Protein AF-A0A7S0FZ61-F1 (afdb_monomer_lite)

InterPro domains:
  IPR001660 Sterile alpha motif domain [PF07647] (120-186)
  IPR001660 Sterile alpha motif domain [PS50105] (122-189)
  IPR001660 Sterile alpha motif domain [SM00454] (119-189)
  IPR013761 Sterile alpha motif/pointed domain superfamily [G3DSA:1.10.150.50] (115-195)
  IPR013761 Sterile alpha motif/pointed domain superfamily [SSF47769] (115-187)

pLDDT: mean 77.66, std 10.58, range [53.0, 95.5]

Sequence (195 aa):
ENRKRLWLHAFALASLAWSLLAMVICILNLIFTDGLSDDALRNMINENEDTFGSPLLMTTASLCFLHLATLVFVHIEYGITCWLFTVMLGYGCFFTIFFVYYKLSRWENVLDARKDQKLESWNVSQVEDFLQQEGFEEQSRIFAQSQIDGQVLYSMTEGMLLDLMKELRVKPYRTRYKLASKLMDLVAGKRAKQD

Structure (mmCIF, N/CA/C/O backbone):
data_AF-A0A7S0FZ61-F1
#
_entry.id   AF-A0A7S0FZ61-F1
#
loop_
_atom_site.group_PDB
_atom_site.id
_atom_site.type_symbol
_atom_site.label_atom_id
_atom_site.label_alt_id
_atom_site.label_comp_id
_atom_site.label_asym_id
_atom_site.label_entity_id
_atom_site.label_seq_id
_atom_site.pdbx_PDB_ins_code
_atom_site.Cartn_x
_atom_site.Cartn_y
_atom_site.Cartn_z
_atom_site.occupancy
_atom_site.B_iso_or_equiv
_atom_site.auth_seq_id
_atom_site.auth_comp_id
_atom_site.auth_asym_id
_atom_site.auth_atom_id
_atom_site.pdbx_PDB_model_num
ATOM 1 N N . GLU A 1 1 ? 29.470 9.269 -40.660 1.00 64.44 1 GLU A N 1
ATOM 2 C CA . GLU A 1 1 ? 28.505 10.214 -40.050 1.00 64.44 1 GLU A CA 1
ATOM 3 C C . GLU A 1 1 ? 27.180 9.554 -39.645 1.00 64.44 1 GLU A C 1
ATOM 5 O O . GLU A 1 1 ? 26.814 9.641 -38.479 1.00 64.44 1 GLU A O 1
ATOM 10 N N . ASN A 1 2 ? 26.521 8.801 -40.537 1.00 73.62 2 ASN A N 1
ATOM 11 C CA . ASN A 1 2 ? 25.245 8.109 -40.258 1.00 73.62 2 ASN A CA 1
ATOM 12 C C . ASN A 1 2 ? 25.252 7.222 -39.002 1.00 73.62 2 ASN A C 1
ATOM 14 O O . ASN A 1 2 ? 24.293 7.231 -38.236 1.00 73.62 2 ASN A O 1
ATOM 18 N N . ARG A 1 3 ? 26.361 6.520 -38.729 1.00 66.25 3 ARG A N 1
ATOM 19 C CA . ARG A 1 3 ? 26.510 5.684 -37.527 1.00 66.25 3 ARG A CA 1
ATOM 20 C C . ARG A 1 3 ? 26.367 6.501 -36.233 1.00 66.25 3 ARG A C 1
ATOM 22 O O . ARG A 1 3 ? 25.670 6.070 -35.330 1.00 66.25 3 ARG A O 1
ATOM 29 N N . LYS A 1 4 ? 26.954 7.705 -36.168 1.00 66.69 4 LYS A N 1
ATOM 30 C CA . LYS A 1 4 ? 26.883 8.605 -34.996 1.00 66.69 4 LYS A CA 1
ATOM 31 C C . LYS A 1 4 ? 25.464 9.130 -34.750 1.00 66.69 4 LYS A C 1
ATOM 33 O O . LYS A 1 4 ? 25.055 9.266 -33.604 1.00 66.69 4 LYS A O 1
ATOM 38 N N . ARG A 1 5 ? 24.701 9.391 -35.819 1.00 69.88 5 ARG A N 1
ATOM 39 C CA . ARG A 1 5 ? 23.291 9.807 -35.710 1.00 69.88 5 ARG A CA 1
ATOM 40 C C . ARG A 1 5 ? 22.407 8.666 -35.204 1.00 69.88 5 ARG A C 1
ATOM 42 O O . ARG A 1 5 ? 21.598 8.890 -34.313 1.00 69.88 5 ARG A O 1
ATOM 49 N N . LEU A 1 6 ? 22.632 7.442 -35.692 1.00 71.12 6 LEU A N 1
ATOM 50 C CA . LEU A 1 6 ? 21.943 6.246 -35.195 1.00 71.12 6 LEU A CA 1
ATOM 51 C C . LEU A 1 6 ? 22.182 6.042 -33.687 1.00 71.12 6 LEU A C 1
ATOM 53 O O . LEU A 1 6 ? 21.240 5.751 -32.956 1.00 71.12 6 LEU A O 1
ATOM 57 N N . TRP A 1 7 ? 23.415 6.276 -33.219 1.00 68.44 7 TRP A N 1
ATOM 58 C CA . TRP A 1 7 ? 23.773 6.219 -31.796 1.00 68.44 7 TRP A CA 1
ATOM 59 C C . TRP A 1 7 ? 22.990 7.201 -30.945 1.00 68.44 7 TRP A C 1
ATOM 61 O O . TRP A 1 7 ? 22.357 6.812 -29.966 1.00 68.44 7 TRP A O 1
ATOM 71 N N . LEU A 1 8 ? 23.002 8.468 -31.352 1.00 70.00 8 LEU A N 1
ATOM 72 C CA . LEU A 1 8 ? 22.269 9.521 -30.664 1.00 70.00 8 LEU A CA 1
ATOM 73 C C . LEU A 1 8 ? 20.778 9.171 -30.546 1.00 70.00 8 LEU A C 1
ATOM 75 O O . LEU A 1 8 ? 20.181 9.360 -29.491 1.00 70.00 8 LEU A O 1
ATOM 79 N N . HIS A 1 9 ? 20.187 8.625 -31.611 1.00 71.69 9 HIS A N 1
ATOM 80 C CA . HIS A 1 9 ? 18.777 8.241 -31.622 1.00 71.69 9 HIS A CA 1
ATOM 81 C C . HIS A 1 9 ? 18.488 7.046 -30.707 1.00 71.69 9 HIS A C 1
ATOM 83 O O . HIS A 1 9 ? 17.500 7.086 -29.982 1.00 71.69 9 HIS A O 1
ATOM 89 N N . ALA A 1 10 ? 19.348 6.021 -30.676 1.00 69.44 10 ALA A N 1
ATOM 90 C CA . ALA A 1 10 ? 19.159 4.853 -29.811 1.00 69.44 10 ALA A CA 1
ATOM 91 C C . ALA A 1 10 ? 19.170 5.225 -28.319 1.00 69.44 10 ALA A C 1
ATOM 93 O O . ALA A 1 10 ? 18.311 4.785 -27.556 1.00 69.44 10 ALA A O 1
ATOM 94 N N . PHE A 1 11 ? 20.099 6.084 -27.904 1.00 70.19 11 PHE A N 1
ATOM 95 C CA . PHE A 1 11 ? 20.151 6.549 -26.523 1.00 70.19 11 PHE A CA 1
ATOM 96 C C . PHE A 1 11 ? 19.030 7.527 -26.166 1.00 70.19 11 PHE A C 1
ATOM 98 O O . PHE A 1 11 ? 18.484 7.444 -25.067 1.00 70.19 11 PHE A O 1
ATOM 105 N N . ALA A 1 12 ? 18.658 8.424 -27.084 1.00 72.94 12 ALA A N 1
ATOM 106 C CA . ALA A 1 12 ? 17.492 9.282 -26.895 1.00 72.94 12 ALA A CA 1
ATOM 107 C C . ALA A 1 12 ? 16.221 8.438 -26.705 1.00 72.94 12 ALA A C 1
ATOM 109 O O . ALA A 1 12 ? 15.424 8.718 -25.812 1.00 72.94 12 ALA A O 1
ATOM 110 N N . LEU A 1 13 ? 16.076 7.356 -27.478 1.00 75.31 13 LEU A N 1
ATOM 111 C CA . LEU A 1 13 ? 14.977 6.404 -27.338 1.00 75.31 13 LEU A CA 1
ATOM 112 C C . LEU A 1 13 ? 15.020 5.669 -25.988 1.00 75.31 13 LEU A C 1
ATOM 114 O O . LEU A 1 13 ? 13.984 5.509 -25.354 1.00 75.31 13 LEU A O 1
ATOM 118 N N . ALA A 1 14 ? 16.204 5.261 -25.518 1.00 72.12 14 ALA A N 1
ATOM 119 C CA . ALA A 1 14 ? 16.366 4.622 -24.210 1.00 72.12 14 ALA A CA 1
ATOM 120 C C . ALA A 1 14 ? 16.021 5.573 -23.049 1.00 72.12 14 ALA A C 1
ATOM 122 O O . ALA A 1 14 ? 15.306 5.187 -22.127 1.00 72.12 14 ALA A O 1
ATOM 123 N N . SER A 1 15 ? 16.473 6.830 -23.108 1.00 74.75 15 SER A N 1
ATOM 124 C CA . SER A 1 15 ? 16.104 7.862 -22.128 1.00 74.75 15 SER A CA 1
ATOM 125 C C . SER A 1 15 ? 14.599 8.138 -22.146 1.00 74.75 15 SER A C 1
ATOM 127 O O . SER A 1 15 ? 13.979 8.273 -21.091 1.00 74.75 15 SER A O 1
ATOM 129 N N . LEU A 1 16 ? 13.991 8.200 -23.334 1.00 79.38 16 LEU A N 1
ATOM 130 C CA . LEU A 1 16 ? 12.546 8.354 -23.471 1.00 79.38 16 LEU A CA 1
ATOM 131 C C . LEU A 1 16 ? 11.806 7.160 -22.854 1.00 79.38 16 LEU A C 1
ATOM 133 O O . LEU A 1 16 ? 10.839 7.362 -22.127 1.00 79.38 16 LEU A O 1
ATOM 137 N N . ALA A 1 17 ? 12.281 5.934 -23.087 1.00 75.44 17 ALA A N 1
ATOM 138 C CA . ALA A 1 17 ? 11.684 4.723 -22.533 1.00 75.44 17 ALA A CA 1
ATOM 139 C C . ALA A 1 17 ? 11.697 4.718 -20.996 1.00 75.44 17 ALA A C 1
ATOM 141 O O . ALA A 1 17 ? 10.668 4.434 -20.389 1.00 75.44 17 ALA A O 1
ATOM 142 N N . TRP A 1 18 ? 12.811 5.097 -20.359 1.00 74.75 18 TRP A N 1
ATOM 143 C CA . TRP A 1 18 ? 12.871 5.224 -18.895 1.00 74.75 18 TRP A CA 1
ATOM 144 C C . TRP A 1 18 ? 11.983 6.345 -18.352 1.00 74.75 18 TRP A C 1
ATOM 146 O O . TRP A 1 18 ? 11.361 6.182 -17.305 1.00 74.75 18 TRP A O 1
ATOM 156 N N . SER A 1 19 ? 11.886 7.467 -19.067 1.00 75.69 19 SER A N 1
ATOM 157 C CA . SER A 1 19 ? 11.020 8.584 -18.670 1.00 75.69 19 SER A CA 1
ATOM 158 C C . SER A 1 19 ? 9.538 8.199 -18.747 1.00 75.69 19 SER A C 1
ATOM 160 O O . SER A 1 19 ? 8.772 8.476 -17.825 1.00 75.69 19 SER A O 1
ATOM 162 N N . LEU A 1 20 ? 9.140 7.508 -19.821 1.00 79.94 20 LEU A N 1
ATOM 163 C CA . LEU A 1 20 ? 7.792 6.959 -19.972 1.00 79.94 20 LEU A CA 1
ATOM 164 C C . LEU A 1 20 ? 7.494 5.923 -18.889 1.00 79.94 20 LEU A C 1
ATOM 166 O O . LEU A 1 20 ? 6.413 5.938 -18.313 1.00 79.94 20 LEU A O 1
ATOM 170 N N . LEU A 1 21 ? 8.460 5.061 -18.575 1.00 74.69 21 LEU A N 1
ATOM 171 C CA . LEU A 1 21 ? 8.325 4.071 -17.515 1.00 74.69 21 LEU A CA 1
ATOM 172 C C . LEU A 1 21 ? 8.073 4.726 -16.150 1.00 74.69 21 LEU A C 1
ATOM 174 O O . LEU A 1 21 ? 7.126 4.351 -15.461 1.00 74.69 21 LEU A O 1
ATOM 178 N N . ALA A 1 22 ? 8.875 5.730 -15.785 1.00 75.25 22 ALA A N 1
ATOM 179 C CA . ALA A 1 22 ? 8.690 6.478 -14.545 1.00 75.25 22 ALA A CA 1
ATOM 180 C C . ALA A 1 22 ? 7.299 7.133 -14.488 1.00 75.25 22 ALA A C 1
ATOM 182 O O . ALA A 1 22 ? 6.611 7.030 -13.475 1.00 75.25 22 ALA A O 1
ATOM 183 N N . MET A 1 23 ? 6.847 7.732 -15.596 1.00 84.50 23 MET A N 1
ATOM 184 C CA . MET A 1 23 ? 5.510 8.323 -15.703 1.00 84.50 23 MET A CA 1
ATOM 185 C C . MET A 1 23 ? 4.398 7.284 -15.515 1.00 84.50 23 MET A C 1
ATOM 187 O O . MET A 1 23 ? 3.466 7.531 -14.755 1.00 84.50 23 MET A O 1
ATOM 191 N N . VAL A 1 24 ? 4.497 6.120 -16.164 1.00 83.00 24 VAL A N 1
ATOM 192 C CA . VAL A 1 24 ? 3.505 5.040 -16.036 1.00 83.00 24 VAL A CA 1
ATOM 193 C C . VAL A 1 24 ? 3.423 4.544 -14.597 1.00 83.00 24 VAL A C 1
ATOM 195 O O . VAL A 1 24 ? 2.319 4.374 -14.090 1.00 83.00 24 VAL A O 1
ATOM 198 N N . ILE A 1 25 ? 4.554 4.359 -13.910 1.00 78.38 25 ILE A N 1
ATOM 199 C CA . ILE A 1 25 ? 4.538 3.941 -12.501 1.00 78.38 25 ILE A CA 1
ATOM 200 C C . ILE A 1 25 ? 3.921 5.028 -11.616 1.00 78.38 25 ILE A C 1
ATOM 202 O O . ILE A 1 25 ? 3.116 4.703 -10.751 1.00 78.38 25 ILE A O 1
ATOM 206 N N . CYS A 1 26 ? 4.217 6.310 -11.852 1.00 80.69 26 CYS A N 1
ATOM 207 C CA . CYS A 1 26 ? 3.551 7.403 -11.136 1.00 80.69 26 CYS A CA 1
ATOM 208 C C . CYS A 1 26 ? 2.032 7.399 -11.359 1.00 80.69 26 CYS A C 1
ATOM 210 O O . CYS A 1 26 ? 1.284 7.583 -10.405 1.00 80.69 26 CYS A O 1
ATOM 212 N N . ILE A 1 27 ? 1.571 7.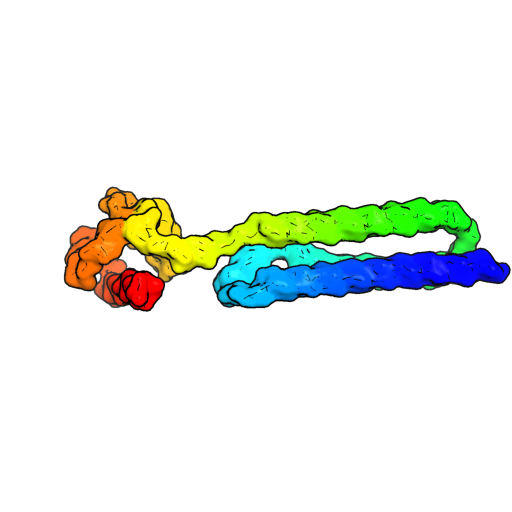162 -12.592 1.00 85.25 27 ILE A N 1
ATOM 213 C CA . ILE A 1 27 ? 0.140 7.064 -12.912 1.00 85.25 27 ILE A CA 1
ATOM 214 C C . ILE A 1 27 ? -0.489 5.849 -12.226 1.00 85.25 27 ILE A C 1
ATOM 216 O O . ILE A 1 27 ? -1.562 5.980 -11.651 1.00 85.25 27 ILE A O 1
ATOM 220 N N . LEU A 1 28 ? 0.167 4.685 -12.252 1.00 79.50 28 LEU A N 1
ATOM 221 C CA . LEU A 1 28 ? -0.314 3.495 -11.546 1.00 79.50 28 LEU A CA 1
ATOM 222 C C . LEU A 1 28 ? -0.427 3.768 -10.047 1.00 79.50 28 LEU A C 1
ATOM 224 O O . LEU A 1 28 ? -1.483 3.534 -9.474 1.00 79.50 28 LEU A O 1
ATOM 228 N N . ASN A 1 29 ? 0.615 4.332 -9.435 1.00 82.50 29 ASN A N 1
ATOM 229 C CA . ASN A 1 29 ? 0.578 4.717 -8.030 1.00 82.50 29 ASN A CA 1
ATOM 230 C C . ASN A 1 29 ? -0.592 5.670 -7.762 1.00 82.50 29 ASN A C 1
ATOM 232 O O . ASN A 1 29 ? -1.365 5.398 -6.856 1.00 82.50 29 ASN A O 1
ATOM 236 N N . LEU A 1 30 ? -0.789 6.705 -8.589 1.00 85.38 30 LEU A N 1
ATOM 237 C CA . LEU A 1 30 ? -1.927 7.618 -8.459 1.00 85.38 30 LEU A CA 1
ATOM 238 C C . LEU A 1 30 ? -3.268 6.880 -8.517 1.00 85.38 30 LEU A C 1
ATOM 240 O O . LEU A 1 30 ? -4.059 7.044 -7.599 1.00 85.38 30 LEU A O 1
ATOM 244 N N . ILE A 1 31 ? -3.498 6.033 -9.525 1.00 85.81 31 ILE A N 1
ATOM 245 C CA . ILE A 1 31 ? -4.750 5.272 -9.688 1.00 85.81 31 ILE A CA 1
ATOM 246 C C . ILE A 1 31 ? -5.039 4.392 -8.467 1.00 85.81 31 ILE A C 1
ATOM 248 O O . ILE A 1 31 ? -6.179 4.328 -8.025 1.00 85.81 31 ILE A O 1
ATOM 252 N N . PHE A 1 32 ? -4.027 3.711 -7.926 1.00 80.44 32 PHE A N 1
ATOM 253 C CA . PHE A 1 32 ? -4.202 2.833 -6.765 1.00 80.44 32 PHE A CA 1
ATOM 254 C C . PHE A 1 32 ? -4.300 3.599 -5.440 1.00 80.44 32 PHE A C 1
ATOM 256 O O . PHE A 1 32 ? -4.867 3.082 -4.483 1.00 80.44 32 PHE A O 1
ATOM 263 N N . THR A 1 33 ? -3.759 4.817 -5.365 1.00 84.31 33 THR A N 1
ATOM 264 C CA . THR A 1 33 ? -3.908 5.687 -4.190 1.00 84.31 33 THR A CA 1
ATOM 265 C C . THR A 1 33 ? -5.200 6.499 -4.203 1.00 84.31 33 THR A C 1
ATOM 267 O O . THR A 1 33 ? -5.672 6.899 -3.139 1.00 84.31 33 THR A O 1
ATOM 270 N N . ASP A 1 34 ? -5.762 6.765 -5.384 1.00 84.00 34 ASP A N 1
ATOM 271 C CA . ASP A 1 34 ? -6.947 7.600 -5.546 1.00 84.00 34 ASP A CA 1
ATOM 272 C C . ASP A 1 34 ? -8.171 6.872 -4.978 1.00 84.00 34 ASP A C 1
ATOM 274 O O . ASP A 1 34 ? -8.538 5.782 -5.412 1.00 84.00 34 ASP A O 1
ATOM 278 N N . GLY A 1 35 ? -8.772 7.455 -3.943 1.00 77.81 35 GLY A N 1
ATOM 279 C CA . GLY A 1 35 ? -9.875 6.852 -3.191 1.00 77.81 35 GLY A CA 1
ATOM 280 C C . GLY A 1 35 ? -9.478 6.129 -1.899 1.00 77.81 35 GLY A C 1
ATOM 281 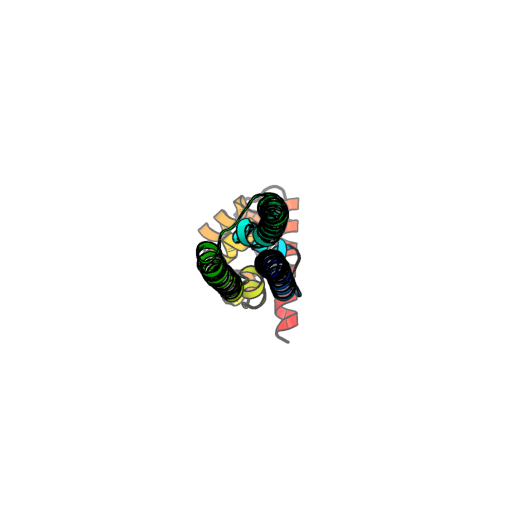O O . GLY A 1 35 ? -10.372 5.734 -1.150 1.00 77.81 35 GLY A O 1
ATOM 282 N N . LEU A 1 36 ? -8.186 6.000 -1.575 1.00 81.44 36 LEU A N 1
ATOM 283 C CA . LEU A 1 36 ? -7.770 5.494 -0.263 1.00 81.44 36 LEU A CA 1
ATOM 284 C C . LEU A 1 36 ? -7.951 6.560 0.823 1.00 81.44 36 LEU A C 1
ATOM 286 O O . LEU A 1 36 ? -7.605 7.724 0.640 1.00 81.44 36 LEU A O 1
ATOM 290 N N . SER A 1 37 ? -8.439 6.152 1.999 1.00 82.56 37 SER A N 1
ATOM 291 C CA . SER A 1 37 ? -8.359 7.000 3.200 1.00 82.56 37 SER A CA 1
ATOM 292 C C . SER A 1 37 ? -6.903 7.226 3.622 1.00 82.56 37 SER A C 1
ATOM 294 O O . SER A 1 37 ? -6.082 6.331 3.424 1.00 82.56 37 SER A O 1
ATOM 296 N N . ASP A 1 38 ? -6.600 8.348 4.281 1.00 81.44 38 ASP A N 1
ATOM 297 C CA . ASP A 1 38 ? -5.237 8.718 4.710 1.00 81.44 38 ASP A CA 1
ATOM 298 C C . ASP A 1 38 ? -4.503 7.602 5.477 1.00 81.44 38 ASP A C 1
ATOM 300 O O . ASP A 1 38 ? -3.316 7.358 5.246 1.00 81.44 38 ASP A O 1
ATOM 304 N N . ASP A 1 39 ? -5.209 6.873 6.346 1.00 77.12 39 ASP A N 1
ATOM 305 C CA . ASP A 1 39 ? -4.637 5.753 7.102 1.00 77.12 39 ASP A CA 1
ATOM 306 C C . ASP A 1 39 ? -4.298 4.554 6.202 1.00 77.12 39 ASP A C 1
ATOM 308 O O . ASP A 1 39 ? -3.239 3.939 6.345 1.00 77.12 39 ASP A O 1
ATOM 312 N N . ALA A 1 40 ? -5.164 4.254 5.229 1.00 78.62 40 ALA A N 1
ATOM 313 C CA . ALA A 1 40 ? -4.937 3.195 4.247 1.00 78.62 40 ALA A CA 1
ATOM 314 C C . ALA A 1 40 ? -3.796 3.546 3.291 1.00 78.62 40 ALA A C 1
ATOM 316 O O . ALA A 1 40 ? -2.959 2.696 2.998 1.00 78.62 40 ALA A O 1
ATOM 317 N N . LEU A 1 41 ? -3.712 4.811 2.875 1.00 83.88 41 LEU A N 1
ATOM 318 C CA . LEU A 1 41 ? -2.606 5.326 2.082 1.00 83.88 41 LEU A CA 1
ATOM 319 C C . LEU A 1 41 ? -1.282 5.213 2.844 1.00 83.88 41 LEU A C 1
ATOM 321 O O . LEU A 1 41 ? -0.302 4.706 2.301 1.00 83.88 41 LEU A O 1
ATOM 325 N N . ARG A 1 42 ? -1.246 5.638 4.113 1.00 82.81 42 ARG A N 1
ATOM 326 C CA . ARG A 1 42 ? -0.047 5.525 4.954 1.00 82.81 42 ARG A CA 1
ATOM 327 C C . ARG A 1 42 ? 0.375 4.067 5.128 1.00 82.81 42 ARG A C 1
ATOM 329 O O . ARG A 1 42 ? 1.564 3.776 5.014 1.00 82.81 42 ARG A O 1
ATOM 336 N N . ASN A 1 43 ? -0.572 3.159 5.365 1.00 82.50 43 ASN A N 1
ATOM 337 C CA . ASN A 1 43 ? -0.259 1.737 5.467 1.00 82.50 43 ASN A CA 1
ATOM 338 C C . ASN A 1 43 ? 0.277 1.179 4.137 1.00 82.50 43 ASN A C 1
ATOM 340 O O . ASN A 1 43 ? 1.309 0.514 4.123 1.00 82.50 43 ASN A O 1
ATOM 344 N N . MET 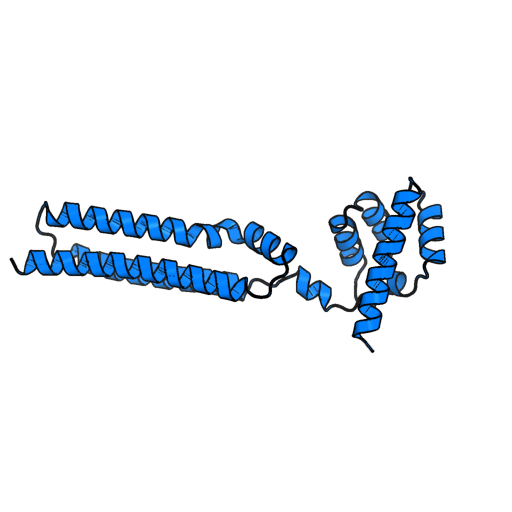A 1 44 ? -0.353 1.533 3.011 1.00 83.00 44 MET A N 1
ATOM 345 C CA . MET A 1 44 ? 0.089 1.115 1.679 1.00 83.00 44 MET A CA 1
ATOM 346 C C . MET A 1 44 ? 1.504 1.604 1.357 1.00 83.00 44 MET A C 1
ATOM 348 O O . MET A 1 44 ? 2.293 0.839 0.804 1.00 83.00 44 MET A O 1
ATOM 352 N N . ILE A 1 45 ? 1.841 2.851 1.711 1.00 85.06 45 ILE A N 1
ATOM 353 C CA . ILE A 1 45 ? 3.186 3.415 1.529 1.00 85.06 45 ILE A CA 1
ATOM 354 C C . ILE A 1 45 ? 4.209 2.661 2.380 1.00 85.06 45 ILE A C 1
ATOM 356 O O . ILE A 1 45 ? 5.255 2.289 1.858 1.00 85.06 45 ILE A O 1
ATOM 360 N N . ASN A 1 46 ? 3.904 2.390 3.651 1.00 83.81 46 ASN A N 1
ATOM 361 C CA . ASN A 1 46 ? 4.819 1.680 4.549 1.00 83.81 46 ASN A CA 1
ATOM 362 C C . ASN A 1 46 ? 5.070 0.229 4.102 1.00 83.81 46 ASN A C 1
ATOM 364 O O . ASN A 1 46 ? 6.194 -0.254 4.174 1.00 83.81 46 ASN A O 1
ATOM 368 N N . GLU A 1 47 ? 4.043 -0.469 3.612 1.00 84.19 47 GLU A N 1
ATOM 369 C CA . GLU A 1 47 ? 4.166 -1.850 3.119 1.00 84.19 47 GLU A CA 1
ATOM 370 C C . GLU A 1 47 ? 4.829 -1.937 1.731 1.00 84.19 47 GLU A C 1
ATOM 372 O O . GLU A 1 47 ? 5.351 -2.985 1.334 1.00 84.19 47 GLU A O 1
ATOM 377 N N . ASN A 1 48 ? 4.803 -0.843 0.963 1.00 84.31 48 ASN A N 1
ATOM 378 C CA . ASN A 1 48 ? 5.276 -0.801 -0.419 1.00 84.31 48 ASN A CA 1
ATOM 379 C C . ASN A 1 48 ? 6.288 0.319 -0.678 1.00 84.31 48 ASN A C 1
ATOM 381 O O . ASN A 1 48 ? 6.325 0.852 -1.787 1.00 84.31 48 ASN A O 1
ATOM 385 N N . GLU A 1 49 ? 7.134 0.642 0.300 1.00 80.31 49 GLU A N 1
ATOM 386 C CA . GLU A 1 49 ? 8.119 1.730 0.205 1.00 80.31 49 GLU A CA 1
ATOM 387 C C . GLU A 1 49 ? 8.961 1.632 -1.084 1.00 80.31 49 GLU A C 1
ATOM 389 O O . GLU A 1 49 ? 9.094 2.605 -1.835 1.00 80.31 49 GLU A O 1
ATOM 394 N N . ASP A 1 50 ? 9.397 0.417 -1.430 1.00 76.56 50 ASP A N 1
ATOM 395 C CA . ASP A 1 50 ? 10.151 0.120 -2.654 1.00 76.56 50 ASP A CA 1
ATOM 396 C C . ASP A 1 50 ? 9.418 0.547 -3.937 1.00 76.56 50 ASP A C 1
ATOM 398 O O . ASP A 1 50 ? 10.026 1.007 -4.907 1.00 76.56 50 ASP A O 1
ATOM 402 N N . THR A 1 51 ? 8.094 0.404 -3.965 1.00 75.88 51 THR A N 1
ATOM 403 C CA . THR A 1 51 ? 7.252 0.692 -5.131 1.00 75.88 51 THR A CA 1
ATOM 404 C C . THR A 1 51 ? 7.091 2.197 -5.350 1.00 75.88 51 THR A C 1
ATOM 406 O O . THR A 1 51 ? 7.070 2.652 -6.495 1.00 75.88 51 THR A O 1
ATOM 409 N N . PHE A 1 52 ? 7.061 2.985 -4.273 1.00 72.62 52 PHE A N 1
ATOM 410 C CA . PHE A 1 52 ? 6.979 4.447 -4.341 1.00 72.62 52 PHE A CA 1
ATOM 411 C C . PHE A 1 52 ? 8.338 5.118 -4.569 1.00 72.62 52 PHE A C 1
ATOM 413 O O . PHE A 1 52 ? 8.394 6.167 -5.210 1.00 72.62 52 PHE A O 1
ATOM 420 N N . GLY A 1 53 ? 9.438 4.506 -4.117 1.00 73.25 53 GLY A N 1
ATOM 421 C CA . GLY A 1 53 ? 10.800 4.967 -4.414 1.00 73.25 53 GLY A CA 1
ATOM 422 C C . GLY A 1 53 ? 11.271 4.641 -5.841 1.00 73.25 53 GLY A C 1
ATOM 423 O O . GLY A 1 53 ? 12.112 5.348 -6.406 1.00 73.25 53 GLY A O 1
ATOM 424 N N . SER A 1 54 ? 10.695 3.604 -6.459 1.00 70.81 54 SER A N 1
ATOM 425 C CA . SER A 1 54 ? 11.080 3.107 -7.789 1.00 70.81 54 SER A CA 1
ATOM 426 C C . SER A 1 54 ? 11.056 4.163 -8.915 1.00 70.81 54 SER A C 1
ATOM 428 O O . SER A 1 54 ? 12.033 4.229 -9.665 1.00 70.81 54 SER A O 1
ATOM 430 N N . PRO A 1 55 ? 10.040 5.042 -9.056 1.00 70.75 55 PRO A N 1
ATOM 431 C CA . PRO A 1 55 ? 10.029 6.089 -10.087 1.00 70.75 55 PRO A CA 1
ATOM 432 C C . PRO A 1 55 ? 11.224 7.046 -10.028 1.00 70.75 55 PRO A C 1
ATOM 434 O O . PRO A 1 55 ? 11.741 7.475 -11.063 1.00 70.75 55 PRO A O 1
ATOM 437 N N . LEU A 1 56 ? 11.687 7.375 -8.820 1.00 69.00 56 LEU A N 1
ATOM 438 C CA . LEU A 1 56 ? 12.793 8.308 -8.603 1.00 69.00 56 LEU A CA 1
ATOM 439 C C . LEU A 1 56 ? 14.131 7.657 -8.980 1.00 69.00 56 LEU A C 1
ATOM 441 O O . LEU A 1 56 ? 14.959 8.265 -9.666 1.00 69.00 56 LEU A O 1
ATOM 445 N N . LEU A 1 57 ? 14.294 6.377 -8.629 1.00 71.12 57 LEU A N 1
ATOM 446 C CA . LEU A 1 57 ? 15.414 5.546 -9.069 1.00 71.12 57 LEU A CA 1
ATOM 447 C C . LEU A 1 57 ? 15.450 5.424 -10.602 1.00 71.12 57 LEU A C 1
ATOM 449 O O . LEU A 1 57 ? 16.504 5.585 -11.213 1.00 71.12 57 LEU A O 1
ATOM 453 N N . MET A 1 58 ? 14.297 5.208 -11.239 1.00 69.56 58 MET A N 1
ATOM 454 C CA . MET A 1 58 ? 14.184 5.105 -12.699 1.00 69.56 58 MET A CA 1
ATOM 455 C C . MET A 1 58 ? 14.463 6.420 -13.419 1.00 69.56 58 MET A C 1
ATOM 457 O O . MET A 1 58 ? 15.134 6.428 -14.450 1.00 69.56 58 MET A O 1
ATOM 461 N N . THR A 1 59 ? 14.008 7.540 -12.861 1.00 65.38 59 THR A N 1
ATOM 462 C CA . THR A 1 59 ? 14.337 8.875 -13.377 1.00 65.38 59 THR A CA 1
ATOM 463 C C . THR A 1 59 ? 15.844 9.123 -13.287 1.00 65.38 59 THR A C 1
ATOM 465 O O . THR A 1 59 ? 16.459 9.591 -14.244 1.00 65.38 59 THR A O 1
ATOM 468 N N . THR A 1 60 ? 16.468 8.725 -12.177 1.00 69.25 60 THR A N 1
ATOM 469 C CA . THR A 1 60 ? 17.924 8.811 -11.995 1.00 69.25 60 THR A CA 1
ATOM 470 C C . THR A 1 60 ? 18.665 7.924 -12.998 1.00 69.25 60 THR A C 1
ATOM 472 O O . THR A 1 60 ? 19.600 8.385 -13.651 1.00 69.25 60 THR A O 1
ATOM 475 N N . ALA A 1 61 ? 18.203 6.688 -13.210 1.00 69.12 61 ALA A N 1
ATOM 476 C CA . ALA A 1 61 ? 18.745 5.798 -14.232 1.00 69.12 61 ALA A CA 1
ATOM 477 C C . ALA A 1 61 ? 18.623 6.409 -15.639 1.00 69.12 61 ALA A C 1
ATOM 479 O O . ALA A 1 61 ? 19.592 6.383 -16.397 1.00 69.12 61 ALA A O 1
ATOM 480 N N . SER A 1 62 ? 17.485 7.035 -15.968 1.00 68.50 62 SER A N 1
ATOM 481 C CA . SER A 1 62 ? 17.292 7.761 -17.232 1.00 68.50 62 SER A CA 1
ATOM 482 C C . SER A 1 62 ? 18.335 8.861 -17.424 1.00 68.50 62 SER A C 1
ATOM 484 O O . SER A 1 62 ? 18.909 8.978 -18.506 1.00 68.50 62 SER A O 1
ATOM 486 N N . LEU A 1 63 ? 18.601 9.656 -16.382 1.00 66.44 63 LEU A N 1
ATOM 487 C CA . LEU A 1 63 ? 19.604 10.723 -16.420 1.00 66.44 63 LEU A CA 1
ATOM 488 C C . LEU A 1 63 ? 21.022 10.160 -16.592 1.00 66.44 63 LEU A C 1
ATOM 490 O O . LEU A 1 63 ? 21.794 10.693 -17.389 1.00 66.44 63 LEU A O 1
ATOM 494 N N . CYS A 1 64 ? 21.353 9.051 -15.923 1.00 70.56 64 CYS A N 1
ATOM 495 C CA . CYS A 1 64 ? 22.628 8.358 -16.111 1.00 70.56 64 CYS A CA 1
ATOM 496 C C . CYS A 1 64 ? 22.790 7.832 -17.543 1.00 70.56 64 CYS A C 1
ATOM 498 O O . CYS A 1 64 ? 23.852 8.014 -18.136 1.00 70.56 64 CYS A O 1
ATOM 500 N N . PHE A 1 65 ? 21.750 7.230 -18.129 1.00 67.56 65 PHE A N 1
ATOM 501 C CA . PHE A 1 65 ? 21.786 6.756 -19.516 1.00 67.56 65 PHE A CA 1
ATOM 502 C C . PHE A 1 65 ? 21.898 7.901 -20.520 1.00 67.56 65 PHE A C 1
ATOM 504 O O . PHE A 1 65 ? 22.659 7.784 -21.480 1.00 67.56 65 PHE A O 1
ATOM 511 N N . LEU A 1 66 ? 21.203 9.016 -20.282 1.00 63.47 66 LEU A N 1
ATOM 512 C CA . LEU A 1 66 ? 21.335 10.224 -21.091 1.00 63.47 66 LEU A CA 1
ATOM 513 C C . LEU A 1 66 ? 22.764 10.777 -21.027 1.00 63.47 66 LEU A C 1
ATOM 515 O O . LEU A 1 66 ? 23.307 11.162 -22.053 1.00 63.47 66 LEU A O 1
ATOM 519 N N . HIS A 1 67 ? 23.396 10.764 -19.851 1.00 64.50 67 HIS A N 1
ATOM 520 C CA . HIS A 1 67 ? 24.778 11.212 -19.680 1.00 64.50 67 HIS A CA 1
ATOM 521 C C . HIS A 1 67 ? 25.792 10.266 -20.343 1.00 64.50 67 HIS A C 1
ATOM 523 O O . HIS A 1 67 ? 26.724 10.707 -21.018 1.00 64.50 67 HIS A O 1
ATOM 529 N N . LEU A 1 68 ? 25.588 8.951 -20.209 1.00 63.28 68 LEU A N 1
ATOM 530 C CA . LEU A 1 68 ? 26.407 7.934 -20.869 1.00 63.28 68 LEU A CA 1
ATOM 531 C C . LEU A 1 68 ? 26.320 8.067 -22.396 1.00 63.28 68 LEU A C 1
ATOM 533 O O . LEU A 1 68 ? 27.326 7.939 -23.087 1.00 63.28 68 LEU A O 1
ATOM 537 N N . ALA A 1 69 ? 25.136 8.388 -22.920 1.00 63.28 69 ALA A N 1
ATOM 538 C CA . ALA A 1 69 ? 24.919 8.654 -24.335 1.00 63.28 69 ALA A CA 1
ATOM 539 C C . ALA A 1 69 ? 25.753 9.822 -24.859 1.00 63.28 69 ALA A C 1
ATOM 541 O O . ALA A 1 69 ? 26.350 9.720 -25.932 1.00 63.28 69 ALA A O 1
ATOM 542 N N . THR A 1 70 ? 25.811 10.924 -24.105 1.00 59.97 70 THR A N 1
ATOM 543 C CA . THR A 1 70 ? 26.633 12.089 -24.449 1.00 59.97 70 THR A CA 1
ATOM 544 C C . THR A 1 70 ? 28.114 11.729 -24.436 1.00 59.97 70 THR A C 1
ATOM 546 O O . THR A 1 70 ? 28.831 12.106 -25.359 1.00 59.97 70 THR A O 1
ATOM 549 N N . LEU A 1 71 ? 28.570 10.944 -23.454 1.00 60.84 71 LEU A N 1
ATOM 550 C CA . LEU A 1 71 ? 29.957 10.469 -23.381 1.00 60.84 71 LEU A CA 1
ATOM 551 C C . LEU A 1 71 ? 30.314 9.525 -24.543 1.00 60.84 71 LEU A C 1
ATOM 553 O O . LEU A 1 71 ? 31.363 9.683 -25.166 1.00 60.84 71 LEU A O 1
ATOM 557 N N . VAL A 1 72 ? 29.421 8.597 -24.900 1.00 62.00 72 VAL A N 1
ATOM 558 C CA . VAL A 1 72 ? 29.599 7.675 -26.038 1.00 62.00 72 VAL A CA 1
ATOM 559 C C . VAL A 1 72 ? 29.571 8.423 -27.377 1.00 62.00 72 VAL A C 1
ATOM 561 O O . VAL A 1 72 ? 30.388 8.140 -28.251 1.00 62.00 72 VAL A O 1
ATOM 564 N N . PHE A 1 73 ? 28.698 9.425 -27.543 1.00 56.50 73 PHE A N 1
ATOM 565 C CA . PHE A 1 73 ? 28.691 10.300 -28.725 1.00 56.50 73 PHE A CA 1
ATOM 566 C C . PHE A 1 73 ? 30.030 11.028 -28.902 1.00 56.50 73 PHE A C 1
ATOM 568 O O . PHE A 1 73 ? 30.495 11.227 -30.030 1.00 56.50 73 PHE A O 1
ATOM 575 N N . VAL A 1 74 ? 30.666 11.382 -27.783 1.00 56.00 74 VAL A N 1
ATOM 576 C CA . VAL A 1 74 ? 31.967 12.045 -27.745 1.00 56.00 74 VAL A CA 1
ATOM 577 C C . VAL A 1 74 ? 33.119 11.046 -27.989 1.00 56.00 74 VAL A C 1
ATOM 579 O O . VAL A 1 74 ? 34.127 11.464 -28.561 1.00 56.00 74 VAL A O 1
ATOM 582 N N . HIS A 1 75 ? 32.996 9.743 -27.665 1.00 57.22 75 HIS A N 1
ATOM 583 C CA . HIS A 1 75 ? 34.102 8.753 -27.700 1.00 57.22 75 HIS A CA 1
ATOM 584 C C . HIS A 1 75 ? 33.782 7.342 -28.306 1.00 57.22 75 HIS A C 1
ATOM 586 O O . HIS A 1 75 ? 33.935 6.338 -27.625 1.00 57.22 75 HIS A O 1
ATOM 592 N N . ILE A 1 76 ? 33.549 7.214 -29.628 1.00 56.81 76 ILE A N 1
ATOM 593 C CA . ILE A 1 76 ? 33.824 5.984 -30.456 1.00 56.81 76 ILE A CA 1
ATOM 594 C C . ILE A 1 76 ? 32.702 4.907 -30.670 1.00 56.81 76 ILE A C 1
ATOM 596 O O . ILE A 1 76 ? 31.686 4.818 -29.994 1.00 56.81 76 ILE A O 1
ATOM 600 N N . GLU A 1 77 ? 32.938 4.139 -31.751 1.00 57.44 77 GLU A N 1
ATOM 601 C CA . GLU A 1 77 ? 32.262 3.125 -32.588 1.00 57.44 77 GLU A CA 1
ATOM 602 C C . GLU A 1 77 ? 31.731 1.787 -31.985 1.00 57.44 77 GLU A C 1
ATOM 604 O O . GLU A 1 77 ? 32.347 0.739 -32.179 1.00 57.44 77 GLU A O 1
ATOM 609 N N . TYR A 1 78 ? 30.516 1.707 -31.425 1.00 55.91 78 TYR A N 1
ATOM 610 C CA . TYR A 1 78 ? 30.008 0.401 -30.930 1.00 55.91 78 TYR A CA 1
ATOM 611 C C . TYR A 1 78 ? 28.643 -0.051 -31.459 1.00 55.91 78 TYR A C 1
ATOM 613 O O . TYR A 1 78 ? 27.650 -0.019 -30.754 1.00 55.91 78 TYR A O 1
ATOM 621 N N . GLY A 1 79 ? 28.657 -0.591 -32.689 1.00 60.50 79 GLY A N 1
ATOM 622 C CA . GLY A 1 79 ? 27.567 -1.227 -33.462 1.00 60.50 79 GLY A CA 1
ATOM 62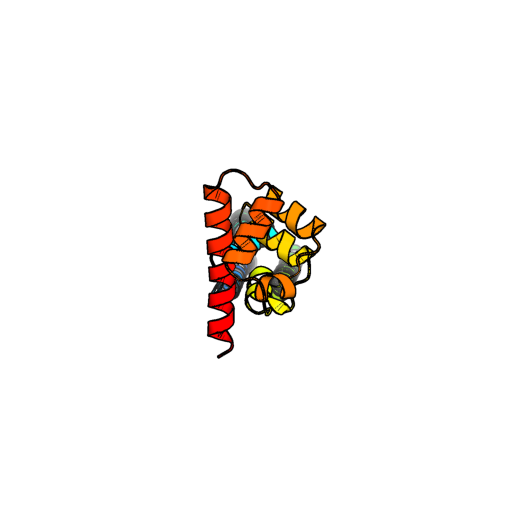3 C C . GLY A 1 79 ? 26.522 -2.077 -32.719 1.00 60.50 79 GLY A C 1
ATOM 624 O O . GLY A 1 79 ? 25.366 -1.699 -32.589 1.00 60.50 79 GLY A O 1
ATOM 625 N N . ILE A 1 80 ? 26.901 -3.307 -32.379 1.00 61.94 80 ILE A N 1
ATOM 626 C CA . ILE A 1 80 ? 25.956 -4.407 -32.105 1.00 61.94 80 ILE A CA 1
ATOM 627 C C . ILE A 1 80 ? 25.606 -4.508 -30.616 1.00 61.94 80 ILE A C 1
ATOM 629 O O . ILE A 1 80 ? 24.465 -4.801 -30.262 1.00 61.94 80 ILE A O 1
ATOM 633 N N . THR A 1 81 ? 26.561 -4.201 -29.740 1.00 63.62 81 THR A N 1
ATOM 634 C CA . THR A 1 81 ? 26.421 -4.296 -28.280 1.00 63.62 81 THR A CA 1
ATOM 635 C C . THR A 1 81 ? 25.249 -3.474 -27.749 1.00 63.62 81 THR A C 1
ATOM 637 O O . THR A 1 81 ? 24.566 -3.883 -26.817 1.00 63.62 81 THR A O 1
ATOM 640 N N . CYS A 1 82 ? 24.959 -2.336 -28.375 1.00 62.75 82 CYS A N 1
ATOM 641 C CA . CYS A 1 82 ? 23.867 -1.481 -27.938 1.00 62.75 82 CYS A CA 1
ATOM 642 C C . CYS A 1 82 ? 22.477 -1.944 -28.375 1.00 62.75 82 CYS A C 1
ATOM 644 O O . CYS A 1 82 ? 21.540 -1.686 -27.637 1.00 62.75 82 CYS A O 1
ATOM 646 N N . TRP A 1 83 ? 22.305 -2.623 -29.517 1.00 58.88 83 TRP A N 1
ATOM 647 C CA . TRP A 1 83 ? 20.984 -3.174 -29.860 1.00 58.88 83 TRP A CA 1
ATOM 648 C C . TRP A 1 83 ? 20.571 -4.237 -28.837 1.00 58.88 83 TRP A C 1
ATOM 650 O O . TRP A 1 83 ? 19.455 -4.209 -28.324 1.00 58.88 83 TRP A O 1
ATOM 660 N N . LEU A 1 84 ? 21.520 -5.101 -28.460 1.00 63.31 84 LEU A N 1
ATOM 661 C CA . LEU A 1 84 ? 21.371 -6.030 -27.339 1.00 63.31 84 LEU A CA 1
ATOM 662 C C . LEU A 1 84 ? 21.024 -5.291 -26.042 1.00 63.31 84 LEU A C 1
ATOM 664 O O . LEU A 1 84 ? 20.076 -5.676 -25.363 1.00 63.31 84 LEU A O 1
ATOM 668 N N . PHE A 1 85 ? 21.726 -4.197 -25.736 1.00 66.06 85 PHE A N 1
ATOM 669 C CA . PHE A 1 85 ? 21.447 -3.390 -24.549 1.00 66.06 85 PHE A CA 1
ATOM 670 C C . PHE A 1 85 ? 20.032 -2.792 -24.569 1.00 66.06 85 PHE A C 1
ATOM 672 O O . PHE A 1 85 ? 19.321 -2.898 -23.579 1.00 66.06 85 PHE A O 1
ATOM 679 N N . THR A 1 86 ? 19.577 -2.232 -25.695 1.00 65.19 86 THR A N 1
ATOM 680 C CA . THR A 1 86 ? 18.220 -1.679 -25.851 1.00 65.19 86 THR A CA 1
ATOM 681 C C . THR A 1 86 ? 17.143 -2.750 -25.689 1.00 65.19 86 THR A C 1
ATOM 683 O O . THR A 1 86 ? 16.140 -2.504 -25.025 1.00 65.19 86 THR A O 1
ATOM 686 N N . VAL A 1 87 ? 17.344 -3.943 -26.254 1.00 65.31 87 VAL A N 1
ATOM 687 C CA . VAL A 1 87 ? 16.402 -5.062 -26.103 1.00 65.31 87 VAL A CA 1
ATOM 688 C C . VAL A 1 87 ? 16.346 -5.531 -24.648 1.00 65.31 87 VAL A C 1
ATOM 690 O O . VAL A 1 87 ? 15.254 -5.674 -24.101 1.00 65.31 87 VAL A O 1
ATOM 693 N N . MET A 1 88 ? 17.499 -5.707 -23.990 1.00 70.44 88 MET A N 1
ATOM 694 C CA . MET A 1 88 ? 17.553 -6.056 -22.564 1.00 70.44 88 MET A CA 1
ATOM 695 C C . MET A 1 88 ? 16.868 -5.000 -21.692 1.00 70.44 88 MET A C 1
ATOM 697 O O . MET A 1 88 ? 16.139 -5.343 -20.763 1.00 70.44 88 MET A O 1
ATOM 701 N N . LEU A 1 89 ? 17.051 -3.723 -22.027 1.00 67.75 89 LEU A N 1
ATOM 702 C CA . LEU A 1 89 ? 16.422 -2.603 -21.340 1.00 67.75 89 LEU A CA 1
ATOM 703 C C . LEU A 1 89 ? 14.898 -2.625 -21.510 1.00 67.75 89 LEU A C 1
ATOM 705 O O . LEU A 1 89 ? 14.179 -2.485 -20.529 1.00 67.75 89 LEU A O 1
ATOM 709 N N . GLY A 1 90 ? 14.405 -2.893 -22.723 1.00 65.88 90 GLY A N 1
ATOM 710 C CA . GLY A 1 90 ? 12.974 -3.049 -22.998 1.00 65.88 90 GLY A CA 1
ATOM 711 C C . GLY A 1 90 ? 12.327 -4.169 -22.178 1.00 65.88 90 GLY A C 1
ATOM 712 O O . GLY A 1 90 ? 11.278 -3.953 -21.570 1.00 65.88 90 GLY A O 1
ATOM 713 N N . TYR A 1 91 ? 12.978 -5.335 -22.089 1.00 71.31 91 TYR A N 1
ATOM 714 C CA . TYR A 1 91 ? 12.520 -6.420 -21.215 1.00 71.31 91 TYR A CA 1
ATOM 715 C C . TYR A 1 91 ? 12.542 -6.012 -19.737 1.00 71.31 91 TYR A C 1
ATOM 717 O O . TYR A 1 91 ? 11.564 -6.253 -19.032 1.00 71.31 91 TYR A O 1
ATOM 725 N N . GLY A 1 92 ? 13.605 -5.349 -19.272 1.00 72.50 92 GLY A N 1
ATOM 726 C CA . GLY A 1 92 ? 13.698 -4.846 -17.896 1.00 72.50 92 GLY A CA 1
ATOM 727 C C . GLY A 1 92 ? 12.569 -3.873 -17.537 1.00 72.50 92 GLY A C 1
ATOM 728 O O . GLY A 1 92 ? 11.954 -4.003 -16.476 1.00 72.50 92 GLY A O 1
ATOM 729 N N . CYS A 1 93 ? 12.229 -2.956 -18.450 1.00 70.19 93 CYS A N 1
ATOM 730 C CA . CYS A 1 93 ? 11.098 -2.041 -18.292 1.00 70.19 93 CYS A CA 1
ATOM 731 C C . CYS A 1 93 ? 9.774 -2.810 -18.182 1.00 70.19 93 CYS A C 1
ATOM 733 O O . CYS A 1 93 ? 9.002 -2.572 -17.255 1.00 70.19 93 CYS A O 1
ATOM 735 N N . PHE A 1 94 ? 9.532 -3.761 -19.092 1.00 72.94 94 PHE A N 1
ATOM 736 C CA . PHE A 1 94 ? 8.313 -4.572 -19.096 1.00 72.94 94 PHE A CA 1
ATOM 737 C C . PHE A 1 94 ? 8.139 -5.357 -17.790 1.00 72.94 94 PHE A C 1
ATOM 739 O O . PHE A 1 94 ? 7.080 -5.280 -17.168 1.00 72.94 94 PHE A O 1
ATOM 746 N N . PHE A 1 95 ? 9.184 -6.059 -17.337 1.00 76.75 95 PHE A N 1
ATOM 747 C CA . PHE A 1 95 ? 9.137 -6.815 -16.084 1.00 76.75 95 PHE A CA 1
ATOM 748 C C . PHE A 1 95 ? 8.894 -5.917 -14.876 1.00 76.75 95 PHE A C 1
ATOM 750 O O . PHE A 1 95 ? 8.140 -6.303 -13.985 1.00 76.75 95 PHE A O 1
ATOM 757 N N . THR A 1 96 ? 9.470 -4.712 -14.854 1.00 76.25 96 THR A N 1
ATOM 758 C CA . THR A 1 96 ? 9.250 -3.808 -13.723 1.00 76.25 96 THR A CA 1
ATOM 759 C C . THR A 1 96 ? 7.817 -3.283 -13.674 1.00 76.25 96 THR A C 1
ATOM 761 O O . THR A 1 96 ? 7.215 -3.307 -12.603 1.00 76.25 96 THR A O 1
ATOM 764 N N . ILE A 1 97 ? 7.229 -2.887 -14.815 1.00 74.25 97 ILE A N 1
ATOM 765 C CA . ILE A 1 97 ? 5.803 -2.503 -14.867 1.00 74.25 97 ILE A CA 1
ATOM 766 C C . ILE A 1 97 ? 4.942 -3.665 -14.400 1.00 74.25 97 ILE A C 1
ATOM 768 O O . ILE A 1 97 ? 4.077 -3.481 -13.549 1.00 74.25 97 ILE A O 1
ATOM 772 N N . PHE A 1 98 ? 5.183 -4.856 -14.952 1.00 77.75 98 PHE A N 1
ATOM 773 C CA . PHE A 1 98 ? 4.400 -6.038 -14.631 1.00 77.75 98 PHE A CA 1
ATOM 774 C C . PHE A 1 98 ? 4.461 -6.362 -13.136 1.00 77.75 98 PHE A C 1
ATOM 776 O O . PHE A 1 98 ? 3.427 -6.621 -12.531 1.00 77.75 98 PHE A O 1
ATOM 783 N N . PHE A 1 99 ? 5.646 -6.302 -12.524 1.00 82.44 99 PHE A N 1
ATOM 784 C CA . PHE A 1 99 ? 5.816 -6.597 -11.104 1.00 82.44 99 PHE A CA 1
ATOM 785 C C . PHE A 1 99 ? 5.165 -5.541 -10.206 1.00 82.44 99 PHE A C 1
ATOM 787 O O . PHE A 1 99 ? 4.474 -5.901 -9.255 1.00 82.44 99 PHE A O 1
ATOM 794 N N . VAL A 1 100 ? 5.328 -4.251 -10.525 1.00 78.75 100 VAL A N 1
ATOM 795 C CA . VAL A 1 100 ? 4.663 -3.157 -9.799 1.00 78.75 100 VAL A CA 1
ATOM 796 C C . VAL A 1 100 ? 3.147 -3.286 -9.907 1.00 78.75 100 VAL A C 1
ATOM 798 O O . VAL A 1 100 ? 2.462 -3.280 -8.889 1.00 78.75 100 VAL A O 1
ATOM 801 N N . TYR A 1 101 ? 2.628 -3.477 -11.121 1.00 80.56 101 TYR A N 1
ATOM 802 C CA . TYR A 1 101 ? 1.204 -3.687 -11.351 1.00 80.56 101 TYR A CA 1
ATOM 803 C C . TYR A 1 101 ? 0.689 -4.906 -10.586 1.00 80.56 101 TYR A C 1
ATOM 805 O O . TYR A 1 101 ? -0.309 -4.807 -9.884 1.00 80.56 101 TYR A O 1
ATOM 813 N N . TYR A 1 102 ? 1.385 -6.041 -10.669 1.00 83.50 102 TYR A N 1
ATOM 814 C CA . TYR A 1 102 ? 1.010 -7.257 -9.956 1.00 83.50 102 TYR A CA 1
ATOM 815 C C . TYR A 1 102 ? 0.963 -7.029 -8.441 1.00 83.50 102 TYR A C 1
ATOM 817 O O . TYR A 1 102 ? -0.028 -7.394 -7.809 1.00 83.50 102 TYR A O 1
ATOM 825 N N . LYS A 1 103 ? 1.986 -6.377 -7.870 1.00 81.06 103 LYS A N 1
ATOM 826 C CA . LYS A 1 103 ? 2.056 -6.069 -6.436 1.00 81.06 103 LYS A CA 1
ATOM 827 C C . LYS A 1 103 ? 0.904 -5.161 -6.000 1.00 81.06 103 LYS A C 1
ATOM 829 O O . LYS A 1 103 ? 0.217 -5.499 -5.044 1.00 81.06 103 LYS A O 1
ATOM 834 N N . LEU A 1 104 ? 0.647 -4.075 -6.735 1.00 81.12 104 LEU A N 1
ATOM 835 C CA . LEU A 1 104 ? -0.453 -3.147 -6.448 1.00 81.12 104 LEU A CA 1
ATOM 836 C C . LEU A 1 104 ? -1.829 -3.804 -6.637 1.00 81.12 104 LEU A C 1
ATOM 838 O O . LEU A 1 104 ? -2.706 -3.641 -5.801 1.00 81.12 104 LEU A O 1
ATOM 842 N N . SER A 1 105 ? -2.010 -4.614 -7.685 1.00 82.31 105 SER A N 1
ATOM 843 C CA . SER A 1 105 ? -3.280 -5.303 -7.972 1.00 82.31 105 SER A CA 1
ATOM 844 C C . SER A 1 105 ? -3.653 -6.368 -6.940 1.00 82.31 105 SER A C 1
ATOM 846 O O . SER A 1 105 ? -4.825 -6.706 -6.802 1.00 82.31 105 SER A O 1
ATOM 848 N N . ARG A 1 106 ? -2.656 -6.919 -6.239 1.00 83.12 106 ARG A N 1
ATOM 849 C CA . ARG A 1 106 ? -2.845 -7.891 -5.158 1.00 83.12 106 ARG A CA 1
ATOM 850 C C . ARG A 1 106 ? -2.838 -7.264 -3.776 1.00 83.12 106 ARG A C 1
ATOM 852 O O . ARG A 1 106 ? -3.025 -7.989 -2.802 1.00 83.12 106 ARG A O 1
ATOM 859 N N . TRP A 1 107 ? -2.583 -5.965 -3.677 1.00 84.31 107 TRP A N 1
ATOM 860 C CA . TRP A 1 107 ? -2.672 -5.289 -2.402 1.00 84.31 107 TRP A CA 1
ATOM 861 C C . TRP A 1 107 ? -4.147 -5.203 -2.010 1.00 84.31 107 TRP A C 1
ATOM 863 O O . TRP A 1 107 ? -4.949 -4.530 -2.656 1.00 84.31 107 TRP A O 1
ATOM 873 N N . GLU A 1 108 ? -4.513 -5.946 -0.973 1.00 75.88 108 GLU A N 1
ATOM 874 C CA . GLU A 1 108 ? -5.832 -5.857 -0.371 1.00 75.88 108 GLU A CA 1
ATOM 875 C C . GLU A 1 108 ? -5.795 -4.783 0.707 1.00 75.88 108 GLU A C 1
ATOM 877 O O . GLU A 1 108 ? -4.997 -4.848 1.646 1.00 75.88 108 GLU A O 1
ATOM 882 N N . ASN A 1 109 ? -6.688 -3.803 0.598 1.00 69.31 109 ASN A N 1
ATOM 883 C CA . ASN A 1 109 ? -6.851 -2.817 1.649 1.00 69.31 109 ASN A CA 1
ATOM 884 C C . ASN A 1 109 ? -7.521 -3.471 2.864 1.00 69.31 109 ASN A C 1
ATOM 886 O O . ASN A 1 109 ? -8.743 -3.448 3.006 1.00 69.31 109 ASN A O 1
ATOM 890 N N . VAL A 1 110 ? -6.716 -4.054 3.754 1.00 66.25 110 VAL A N 1
ATOM 891 C CA . VAL A 1 110 ? -7.192 -4.715 4.980 1.00 66.25 110 VAL A CA 1
ATOM 892 C C . VAL A 1 110 ? -8.038 -3.762 5.833 1.00 66.25 110 VAL A C 1
ATOM 894 O O . VAL A 1 110 ? -8.980 -4.197 6.497 1.00 66.25 110 VAL A O 1
ATOM 897 N N . LEU A 1 111 ? -7.747 -2.457 5.798 1.00 63.56 111 LEU A N 1
ATOM 898 C CA . LEU A 1 111 ? -8.493 -1.450 6.551 1.00 63.56 111 LEU A CA 1
ATOM 899 C C . LEU A 1 111 ? -9.885 -1.206 5.954 1.00 63.56 111 LEU A C 1
ATOM 901 O O . LEU A 1 111 ? -10.857 -1.140 6.708 1.00 63.56 111 LEU A O 1
ATOM 905 N N . ASP A 1 112 ? -10.019 -1.147 4.628 1.00 63.06 112 ASP A N 1
ATOM 906 C CA . ASP A 1 112 ? -11.337 -1.012 3.987 1.00 63.06 112 ASP A CA 1
ATOM 907 C C . ASP A 1 112 ? -12.128 -2.329 4.007 1.00 63.06 112 ASP A C 1
ATOM 909 O O . ASP A 1 112 ? -13.322 -2.316 4.301 1.00 63.06 112 ASP A O 1
ATOM 913 N N . ALA A 1 113 ? -11.468 -3.482 3.861 1.00 61.12 113 ALA A N 1
ATOM 914 C CA . ALA A 1 113 ? -12.107 -4.788 4.038 1.00 61.12 113 ALA A CA 1
ATOM 915 C C . ALA A 1 113 ? -12.733 -4.940 5.443 1.00 61.12 113 ALA A C 1
ATOM 917 O O . ALA A 1 113 ? -13.821 -5.502 5.598 1.00 61.12 113 ALA A O 1
ATOM 918 N N . ARG A 1 114 ? -12.096 -4.377 6.482 1.00 62.94 114 ARG A N 1
ATOM 919 C CA . ARG A 1 114 ? -12.662 -4.311 7.845 1.00 62.94 114 ARG A CA 1
ATOM 920 C C . ARG A 1 114 ? -13.794 -3.278 7.973 1.00 62.94 114 ARG A C 1
ATOM 922 O O . ARG A 1 114 ? -14.718 -3.480 8.771 1.00 62.94 114 ARG A O 1
ATOM 929 N N . LYS A 1 115 ? -13.780 -2.186 7.196 1.00 62.62 115 LYS A N 1
ATOM 930 C CA . LYS A 1 115 ? -14.881 -1.201 7.172 1.00 62.62 115 LYS A CA 1
ATOM 931 C C . LYS A 1 115 ? -16.170 -1.760 6.572 1.00 62.62 115 LYS A C 1
ATOM 933 O O . LYS A 1 115 ? -17.234 -1.300 6.990 1.00 62.62 115 LYS A O 1
ATOM 938 N N . ASP A 1 116 ? -16.104 -2.776 5.721 1.00 60.94 116 ASP A N 1
ATOM 939 C CA . ASP A 1 116 ? -17.302 -3.395 5.137 1.00 60.94 116 ASP A CA 1
ATOM 940 C C . ASP A 1 116 ? -17.771 -4.651 5.882 1.00 60.94 116 ASP A C 1
ATOM 942 O O . ASP A 1 116 ? -18.944 -5.019 5.805 1.00 60.94 116 ASP A O 1
ATOM 946 N N . GLN A 1 117 ? -16.912 -5.268 6.701 1.00 68.19 117 GLN A N 1
ATOM 947 C CA . GLN A 1 117 ? -17.360 -6.335 7.595 1.00 68.19 117 GLN A CA 1
ATOM 948 C C . GLN A 1 117 ? -18.344 -5.806 8.643 1.00 68.19 117 GLN A C 1
ATOM 950 O O . GLN A 1 117 ? -18.106 -4.798 9.323 1.00 68.19 117 GLN A O 1
ATOM 955 N N . LYS A 1 118 ? -19.467 -6.516 8.788 1.00 80.12 118 LYS A N 1
ATOM 956 C CA . LYS A 1 118 ? -20.419 -6.289 9.875 1.00 80.12 118 LYS A CA 1
ATOM 957 C C . LYS A 1 118 ? -19.691 -6.514 11.197 1.00 80.12 118 LYS A C 1
ATOM 959 O O . LYS A 1 118 ? -18.991 -7.509 11.343 1.00 80.12 118 LYS A O 1
ATOM 964 N N . LEU A 1 119 ? -19.863 -5.604 12.154 1.00 84.00 119 LEU A N 1
ATOM 965 C CA . LEU A 1 119 ? -19.229 -5.728 13.471 1.00 84.00 119 LEU A CA 1
ATOM 966 C C . LEU A 1 119 ? -19.554 -7.085 14.116 1.00 84.00 119 LEU A C 1
ATOM 968 O O . LEU A 1 119 ? -18.688 -7.713 14.702 1.00 84.00 119 LEU A O 1
ATOM 972 N N . GLU A 1 120 ? -20.779 -7.568 13.916 1.00 85.81 120 GLU A N 1
ATOM 973 C CA . GLU A 1 120 ? -21.286 -8.855 14.405 1.00 85.81 120 GLU A CA 1
ATOM 974 C C . GLU A 1 120 ? -20.466 -10.064 13.929 1.00 85.81 120 GLU A C 1
ATOM 976 O O . GLU A 1 120 ? -20.469 -11.093 14.594 1.00 85.81 120 GLU A O 1
ATOM 981 N N . SER A 1 121 ? -19.775 -9.964 12.785 1.00 88.88 121 SER A N 1
ATOM 982 C CA . SER A 1 121 ? -18.962 -11.058 12.244 1.00 88.88 121 SER A CA 1
ATOM 983 C C . SER A 1 121 ? -17.511 -11.024 12.716 1.00 88.88 121 SER A C 1
ATOM 985 O O . SER A 1 121 ? -16.717 -11.848 12.262 1.00 88.88 121 SER A O 1
ATOM 987 N N . TRP A 1 122 ? -17.128 -10.054 13.551 1.00 91.75 122 TRP A N 1
ATOM 988 C CA . TRP A 1 122 ? -15.761 -9.970 14.047 1.00 91.75 122 TRP A CA 1
ATOM 989 C C . TRP A 1 122 ? -15.510 -11.056 15.086 1.00 91.75 122 TRP A C 1
ATOM 991 O O . TRP A 1 122 ? -16.272 -11.211 16.038 1.00 91.75 122 TRP A O 1
ATOM 1001 N N . ASN A 1 123 ? -14.411 -11.786 14.931 1.00 94.06 123 ASN A N 1
ATOM 1002 C CA . ASN A 1 123 ? -13.935 -12.702 15.960 1.00 94.06 123 ASN A CA 1
ATOM 1003 C C . ASN A 1 123 ? -13.156 -11.949 17.060 1.00 94.06 123 ASN A C 1
ATOM 1005 O O . ASN A 1 123 ? -12.845 -10.763 16.931 1.00 94.06 123 ASN A O 1
ATOM 1009 N N . VAL A 1 124 ? -12.807 -12.656 18.138 1.00 95.12 124 VAL A N 1
ATOM 1010 C CA . VAL A 1 124 ? -12.072 -12.096 19.288 1.00 95.12 124 VAL A CA 1
ATOM 1011 C C . VAL A 1 124 ? -10.752 -11.427 18.868 1.00 95.12 124 VAL A C 1
ATOM 1013 O O . VAL A 1 124 ? -10.437 -10.339 19.341 1.00 95.12 124 VAL A O 1
ATOM 1016 N N . SER A 1 125 ? -10.007 -12.032 17.936 1.00 94.12 125 SER A N 1
ATOM 1017 C CA . SER A 1 125 ? -8.732 -11.484 17.445 1.00 94.12 125 SER A CA 1
ATOM 1018 C C . SER A 1 125 ? -8.922 -10.178 16.667 1.00 94.12 125 SER A C 1
ATOM 1020 O O . SER A 1 125 ? -8.131 -9.256 16.820 1.00 94.12 125 SER A O 1
ATOM 1022 N N . GLN A 1 126 ? -9.990 -10.051 15.878 1.00 90.06 126 GLN A N 1
ATOM 1023 C CA . GLN A 1 126 ? -10.289 -8.822 15.139 1.00 90.06 126 GLN A CA 1
ATOM 1024 C C . GLN A 1 126 ? -10.708 -7.676 16.068 1.00 90.06 126 GLN A C 1
ATOM 1026 O O . GLN A 1 126 ? -10.337 -6.527 15.821 1.00 90.06 126 GLN A O 1
ATOM 1031 N N . VAL A 1 127 ? -11.450 -7.982 17.140 1.00 92.44 127 VAL A N 1
ATOM 1032 C CA . VAL A 1 127 ? -11.781 -7.009 18.194 1.00 92.44 127 VAL A CA 1
ATOM 1033 C C . VAL A 1 127 ? -10.515 -6.563 18.929 1.00 92.44 127 VAL A C 1
ATOM 1035 O O . VAL A 1 127 ? -10.335 -5.368 19.166 1.00 92.44 127 VAL A O 1
ATOM 1038 N N . GLU A 1 128 ? -9.615 -7.496 19.249 1.00 93.62 128 GLU A N 1
ATOM 1039 C CA . GLU A 1 128 ? -8.329 -7.191 19.881 1.00 93.62 128 GLU A CA 1
ATOM 1040 C C . GLU A 1 128 ? -7.470 -6.267 19.005 1.00 93.62 128 GLU A C 1
ATOM 1042 O O . GLU A 1 128 ? -7.046 -5.209 19.475 1.00 93.62 128 GLU A O 1
ATOM 1047 N N . ASP A 1 129 ? -7.270 -6.619 17.732 1.00 90.50 129 ASP A N 1
ATOM 1048 C CA . ASP A 1 129 ? -6.516 -5.812 16.765 1.00 90.50 129 ASP A CA 1
ATOM 1049 C C . ASP A 1 129 ? -7.063 -4.384 16.672 1.00 90.50 129 ASP A C 1
ATOM 1051 O O . ASP A 1 129 ? -6.305 -3.413 16.694 1.00 90.50 129 ASP A O 1
ATOM 1055 N N . PHE A 1 130 ? -8.390 -4.248 16.574 1.00 89.62 130 PHE A N 1
ATOM 1056 C CA . PHE A 1 130 ? -9.047 -2.948 16.493 1.00 89.62 130 PHE A CA 1
ATOM 1057 C C . PHE A 1 130 ? -8.750 -2.101 17.736 1.00 89.62 130 PHE A C 1
ATOM 1059 O O . PHE A 1 130 ? -8.362 -0.940 17.628 1.00 89.62 130 PHE A O 1
ATOM 1066 N N . LEU A 1 131 ? -8.866 -2.688 18.929 1.00 91.19 131 LEU A N 1
ATOM 1067 C CA . LEU A 1 131 ? -8.566 -1.992 20.179 1.00 91.19 131 LEU A CA 1
ATOM 1068 C C . LEU A 1 131 ? -7.087 -1.590 20.282 1.00 91.19 131 LEU A C 1
ATOM 1070 O O . LEU A 1 131 ? -6.796 -0.495 20.764 1.00 91.19 131 LEU A O 1
ATOM 1074 N N . GLN A 1 132 ? -6.156 -2.424 19.807 1.00 91.81 132 GLN A N 1
ATOM 1075 C CA . GLN A 1 132 ? -4.729 -2.077 19.761 1.00 9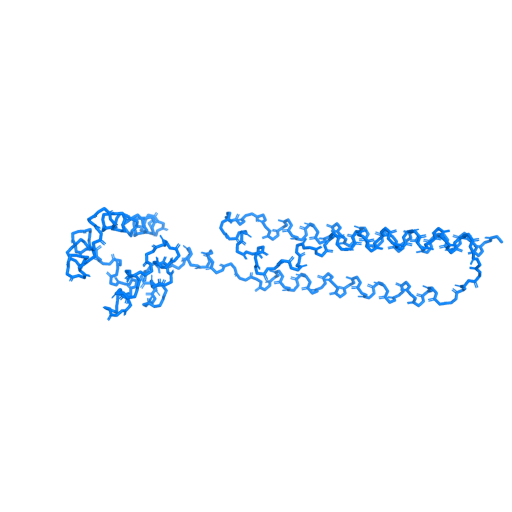1.81 132 GLN A CA 1
ATOM 1076 C C . GLN A 1 132 ? -4.468 -0.883 18.833 1.00 91.81 132 GLN A C 1
ATOM 1078 O O . GLN A 1 132 ? -3.797 0.066 19.240 1.00 91.81 132 GLN A O 1
ATOM 1083 N N . GLN A 1 133 ? -5.050 -0.886 17.629 1.00 84.75 133 GLN A N 1
ATOM 1084 C CA . GLN A 1 133 ? -4.926 0.212 16.659 1.00 84.75 133 GLN A CA 1
ATOM 1085 C C . GLN A 1 133 ? -5.468 1.538 17.206 1.00 84.75 133 GLN A C 1
ATOM 1087 O O . GLN A 1 133 ? -4.890 2.599 16.983 1.00 84.75 133 GLN A O 1
ATOM 1092 N N . GLU A 1 134 ? -6.537 1.474 17.997 1.00 85.31 134 GLU A N 1
ATOM 1093 C CA . GLU A 1 134 ? -7.146 2.632 18.653 1.00 85.31 134 GLU A CA 1
ATOM 1094 C C . GLU A 1 134 ? -6.364 3.134 19.889 1.00 85.31 134 GLU A C 1
ATOM 1096 O O . GLU A 1 134 ? -6.758 4.120 20.528 1.00 85.31 134 GLU A O 1
ATOM 1101 N N . GLY A 1 135 ? -5.239 2.487 20.218 1.00 88.25 135 GLY A N 1
ATOM 1102 C CA . GLY A 1 135 ? -4.352 2.842 21.326 1.00 88.25 135 GLY A CA 1
ATOM 1103 C C . GLY A 1 135 ? -4.776 2.268 22.680 1.00 88.25 135 GLY A C 1
ATOM 1104 O O . GLY A 1 135 ? -4.379 2.797 23.719 1.00 88.25 135 GLY A O 1
ATOM 1105 N N . PHE A 1 136 ? -5.591 1.211 22.686 1.00 90.31 136 PHE A N 1
ATOM 1106 C CA . PHE A 1 136 ? -6.096 0.530 23.881 1.00 90.31 136 PHE A CA 1
ATOM 1107 C C . PHE A 1 136 ? -5.462 -0.863 24.062 1.00 90.31 136 PHE A C 1
ATOM 1109 O O . PHE A 1 136 ? -6.163 -1.848 24.282 1.00 90.31 136 PHE A O 1
ATOM 1116 N N . GLU A 1 137 ? -4.129 -0.960 23.973 1.00 92.00 137 GLU A N 1
ATOM 1117 C CA . GLU A 1 137 ? -3.372 -2.229 24.059 1.00 92.00 137 GLU A CA 1
ATOM 1118 C C . GLU A 1 137 ? -3.627 -3.045 25.334 1.00 92.00 137 GLU A C 1
ATOM 1120 O O . GLU A 1 137 ? -3.642 -4.273 25.306 1.00 92.00 137 GLU A O 1
ATOM 1125 N N . GLU A 1 138 ? -3.790 -2.390 26.483 1.00 89.75 138 GLU A N 1
ATOM 1126 C CA . GLU A 1 138 ? -4.045 -3.112 27.731 1.00 89.75 138 GLU A CA 1
ATOM 1127 C C . GLU A 1 138 ? -5.469 -3.677 27.737 1.00 89.75 138 GLU A C 1
ATOM 1129 O O . GLU A 1 138 ? -5.694 -4.824 28.118 1.00 89.75 138 GLU A O 1
ATOM 1134 N N . GLN A 1 139 ? -6.437 -2.890 27.263 1.00 90.94 139 GLN A N 1
ATOM 1135 C CA . GLN A 1 139 ? -7.842 -3.281 27.227 1.00 90.94 139 GLN A CA 1
ATOM 1136 C C . GLN A 1 139 ? -8.102 -4.336 26.153 1.00 90.94 139 GLN A C 1
ATOM 1138 O O . GLN A 1 139 ? -8.932 -5.212 26.377 1.00 90.94 139 GLN A O 1
ATOM 1143 N N . SER A 1 140 ? -7.376 -4.301 25.034 1.00 93.25 140 SER A N 1
ATOM 1144 C CA . SER A 1 140 ? -7.490 -5.296 23.968 1.00 93.25 140 SER A CA 1
ATOM 1145 C C . SER A 1 140 ? -7.194 -6.704 24.485 1.00 93.25 140 SER A C 1
ATOM 1147 O O . SER A 1 140 ? -8.008 -7.607 24.303 1.00 93.25 140 SER A O 1
ATOM 1149 N N . ARG A 1 141 ? -6.112 -6.868 25.258 1.00 92.75 141 ARG A N 1
ATOM 1150 C CA . ARG A 1 141 ? -5.755 -8.144 25.897 1.00 92.75 141 ARG A CA 1
ATOM 1151 C C . ARG A 1 141 ? -6.823 -8.616 26.872 1.00 92.75 141 ARG A C 1
ATOM 1153 O O . ARG A 1 141 ? -7.107 -9.807 26.945 1.00 92.75 141 ARG A O 1
ATOM 1160 N N . ILE A 1 142 ? -7.420 -7.696 27.626 1.00 90.50 142 ILE A N 1
ATOM 1161 C CA . ILE A 1 142 ? -8.470 -8.038 28.587 1.00 90.50 142 ILE A CA 1
ATOM 1162 C C . ILE A 1 142 ? -9.749 -8.483 27.861 1.00 90.50 142 ILE A C 1
ATOM 1164 O O . ILE A 1 142 ? -10.379 -9.463 28.264 1.00 90.50 142 ILE A O 1
ATOM 1168 N N . PHE A 1 143 ? -10.122 -7.800 26.777 1.00 92.94 143 PHE A N 1
ATOM 1169 C CA . PHE A 1 143 ? -11.252 -8.187 25.930 1.00 92.94 143 PHE A CA 1
ATOM 1170 C C . PHE A 1 143 ? -11.012 -9.560 25.293 1.00 92.94 143 PHE A C 1
ATOM 1172 O O . PHE A 1 143 ? -11.905 -10.408 25.324 1.00 92.94 143 PHE A O 1
ATOM 1179 N N . ALA A 1 144 ? -9.788 -9.820 24.824 1.00 94.44 144 ALA A N 1
ATOM 1180 C CA . ALA A 1 144 ? -9.392 -11.112 24.278 1.00 94.44 144 ALA A CA 1
ATOM 1181 C C . ALA A 1 144 ? -9.453 -12.238 25.326 1.00 94.44 144 ALA A C 1
ATOM 1183 O O . ALA A 1 144 ? -10.023 -13.303 25.077 1.00 94.44 144 ALA A O 1
ATOM 1184 N N . GLN A 1 145 ? -8.947 -11.993 26.539 1.00 94.00 145 GLN A N 1
ATOM 1185 C CA . GLN A 1 145 ? -9.043 -12.933 27.665 1.00 94.00 145 GLN A CA 1
ATOM 1186 C C . GLN A 1 145 ? -10.493 -13.213 28.070 1.00 94.00 145 GLN A C 1
ATOM 1188 O O . GLN A 1 145 ? -10.820 -14.336 28.447 1.00 94.00 145 GLN A O 1
ATOM 1193 N N . SER A 1 146 ? -11.361 -12.209 27.950 1.00 93.44 146 SER A N 1
ATOM 1194 C CA . SER A 1 146 ? -12.793 -12.316 28.245 1.00 93.44 146 SER A CA 1
ATOM 1195 C C . SER A 1 146 ? -13.606 -12.896 27.081 1.00 93.44 146 SER A C 1
ATOM 1197 O O . SER A 1 146 ? -14.825 -12.986 27.191 1.00 93.44 146 SER A O 1
ATOM 1199 N N . GLN A 1 147 ? -12.948 -13.284 25.978 1.00 95.50 147 GLN A N 1
ATOM 1200 C CA . GLN A 1 147 ? -13.571 -13.826 24.765 1.00 95.50 147 GLN A CA 1
ATOM 1201 C C . GLN A 1 147 ? -14.679 -12.917 24.207 1.00 95.50 147 GLN A C 1
ATOM 1203 O O . GLN A 1 147 ? -15.715 -13.389 23.746 1.00 95.50 147 GLN A O 1
ATOM 1208 N N . ILE A 1 148 ? -14.465 -11.599 24.260 1.00 93.75 148 ILE A N 1
ATOM 1209 C CA . ILE A 1 148 ? -15.414 -10.626 23.715 1.00 93.75 148 ILE A CA 1
ATOM 1210 C C . ILE A 1 148 ? -15.199 -10.545 22.207 1.00 93.75 148 ILE A C 1
ATOM 1212 O O . ILE A 1 148 ? -14.230 -9.951 21.734 1.00 93.75 148 ILE A O 1
ATOM 1216 N N . ASP A 1 149 ? -16.109 -11.162 21.463 1.00 95.25 149 ASP A N 1
ATOM 1217 C CA . ASP A 1 149 ? -16.180 -11.059 20.012 1.00 95.25 149 ASP A CA 1
ATOM 1218 C C . ASP A 1 149 ? -17.077 -9.888 19.565 1.00 95.25 149 ASP A C 1
ATOM 1220 O O . ASP A 1 149 ? -17.628 -9.124 20.368 1.00 95.25 149 ASP A O 1
ATOM 1224 N N . GLY A 1 150 ? -17.197 -9.719 18.251 1.00 92.25 150 GLY A N 1
ATOM 1225 C CA . GLY A 1 150 ? -17.989 -8.662 17.642 1.00 92.25 150 GLY A CA 1
ATOM 1226 C C . GLY A 1 150 ? -19.491 -8.787 17.884 1.00 92.25 150 GLY A C 1
ATOM 1227 O O . GLY A 1 150 ? -20.180 -7.770 17.973 1.00 92.25 150 GLY A O 1
ATOM 1228 N N . GLN A 1 151 ? -20.008 -10.009 18.042 1.00 92.00 151 GLN A N 1
ATOM 1229 C CA . GLN A 1 151 ? -21.419 -10.253 18.333 1.00 92.00 151 GLN A CA 1
ATOM 1230 C C . GLN A 1 151 ? -21.758 -9.824 19.763 1.00 92.00 151 GLN A C 1
ATOM 1232 O O . GLN A 1 151 ? -22.738 -9.104 19.983 1.00 92.00 151 GLN A O 1
ATOM 1237 N N . VAL A 1 152 ? -20.921 -10.212 20.728 1.00 92.94 152 VAL A N 1
ATOM 1238 C CA . VAL A 1 152 ? -21.041 -9.787 22.124 1.00 92.94 152 VAL A CA 1
ATOM 1239 C C . VAL A 1 152 ? -20.964 -8.266 22.197 1.00 92.94 152 VAL A C 1
ATOM 1241 O O . VAL A 1 152 ? -21.872 -7.636 22.742 1.00 92.94 152 VAL A O 1
ATOM 1244 N N . LEU A 1 153 ? -19.950 -7.666 21.573 1.00 90.69 153 LEU A N 1
ATOM 1245 C CA . LEU A 1 153 ? -19.756 -6.219 21.559 1.00 90.69 153 LEU A CA 1
ATOM 1246 C C . LEU A 1 153 ? -20.942 -5.464 20.935 1.00 90.69 153 LEU A C 1
ATOM 1248 O O . LEU A 1 153 ? -21.363 -4.439 21.463 1.00 90.69 153 LEU A O 1
ATOM 1252 N N . TYR A 1 154 ? -21.519 -5.980 19.847 1.00 88.31 154 TYR A N 1
ATOM 1253 C CA . TYR A 1 154 ? -22.678 -5.375 19.185 1.00 88.31 154 TYR A CA 1
ATOM 1254 C C . TYR A 1 154 ? -23.955 -5.408 20.041 1.00 88.31 154 TYR A C 1
ATOM 1256 O O . TYR A 1 154 ? -24.812 -4.524 19.930 1.00 88.31 154 TYR A O 1
ATOM 1264 N N . SER A 1 155 ? -24.087 -6.428 20.892 1.00 88.88 155 SER A N 1
ATOM 1265 C CA . SER A 1 155 ? -25.214 -6.578 21.818 1.00 88.88 155 SER A CA 1
ATOM 1266 C C . SER A 1 155 ? -25.072 -5.746 23.098 1.00 88.88 155 SER A C 1
ATOM 1268 O O . SER A 1 155 ? -26.064 -5.514 23.793 1.00 88.88 155 SER A O 1
ATOM 1270 N N . MET A 1 156 ? -23.860 -5.276 23.413 1.00 88.75 156 MET A N 1
ATOM 1271 C CA . MET A 1 156 ? -23.601 -4.500 24.620 1.00 88.75 156 MET A CA 1
ATOM 1272 C C . MET A 1 156 ? -24.230 -3.109 24.533 1.00 88.75 156 MET A C 1
ATOM 1274 O O . MET A 1 156 ? -24.085 -2.378 23.555 1.00 88.75 156 MET A O 1
ATOM 1278 N N . THR A 1 157 ? -24.912 -2.723 25.607 1.00 87.44 157 THR A N 1
ATOM 1279 C CA . THR A 1 157 ? -25.326 -1.334 25.823 1.00 87.44 157 THR A CA 1
ATOM 1280 C C . THR A 1 157 ? -24.185 -0.540 26.456 1.00 87.44 157 THR A C 1
ATOM 1282 O O . THR A 1 157 ? -23.277 -1.116 27.058 1.00 87.44 157 THR A O 1
ATOM 1285 N N . GLU A 1 158 ? -24.248 0.792 26.385 1.00 83.06 158 GLU A N 1
ATOM 1286 C CA . GLU A 1 158 ? -23.257 1.666 27.029 1.00 83.06 158 GLU A CA 1
ATOM 1287 C C . GLU A 1 158 ? -23.100 1.349 28.527 1.00 83.06 158 GLU A C 1
ATOM 1289 O O . GLU A 1 158 ? -21.981 1.265 29.032 1.00 83.06 158 GLU A O 1
ATOM 1294 N N . GLY A 1 159 ? -24.212 1.081 29.223 1.00 83.94 159 GLY A N 1
ATOM 1295 C CA . GLY A 1 159 ? -24.200 0.671 30.629 1.00 83.94 159 GLY A CA 1
ATOM 1296 C C . GLY A 1 159 ? -23.432 -0.634 30.857 1.00 83.94 159 GLY A C 1
ATOM 1297 O O . GLY A 1 159 ? -22.551 -0.680 31.711 1.00 83.94 159 GLY A O 1
ATOM 1298 N N . MET A 1 160 ? -23.688 -1.660 30.036 1.00 86.75 160 MET A N 1
ATOM 1299 C CA . MET A 1 160 ? -22.984 -2.949 30.122 1.00 86.75 160 MET A CA 1
ATOM 1300 C C . MET A 1 160 ? -21.484 -2.808 29.844 1.00 86.75 160 MET A C 1
ATOM 1302 O O . MET A 1 160 ? -20.675 -3.444 30.512 1.00 86.75 160 MET A O 1
ATOM 1306 N N . LEU A 1 161 ? -21.102 -1.946 28.897 1.00 86.25 161 LEU A N 1
ATOM 1307 C CA . LEU A 1 161 ? -19.703 -1.632 28.599 1.00 86.25 161 LEU A CA 1
ATOM 1308 C C . LEU A 1 161 ? -19.006 -0.948 29.781 1.00 86.25 161 LEU A C 1
ATOM 1310 O O . LEU A 1 161 ? -17.876 -1.299 30.124 1.00 86.25 161 LEU A O 1
ATOM 1314 N N . LEU A 1 162 ? -19.669 0.010 30.431 1.00 86.19 162 LEU A N 1
ATOM 1315 C CA . LEU A 1 162 ? -19.125 0.698 31.603 1.00 86.19 162 LEU A CA 1
ATOM 1316 C C . LEU A 1 162 ? -18.983 -0.235 32.811 1.00 86.19 162 LEU A C 1
ATOM 1318 O O . LEU A 1 162 ? -17.973 -0.154 33.521 1.00 86.19 162 LEU A O 1
ATOM 1322 N N . ASP A 1 163 ? -19.956 -1.121 33.021 1.00 87.69 163 ASP A N 1
ATOM 1323 C CA . ASP A 1 163 ? -19.928 -2.127 34.083 1.00 87.69 163 ASP A CA 1
ATOM 1324 C C . ASP A 1 163 ? -18.830 -3.162 33.835 1.00 87.69 163 ASP A C 1
ATOM 1326 O O . ASP A 1 163 ? -17.989 -3.374 34.711 1.00 87.69 163 ASP A O 1
ATOM 1330 N N . LEU A 1 164 ? -18.727 -3.686 32.611 1.00 86.25 164 LEU A N 1
ATOM 1331 C CA . LEU A 1 164 ? -17.629 -4.556 32.198 1.00 86.25 164 LEU A CA 1
ATOM 1332 C C . LEU A 1 164 ? -16.276 -3.877 32.454 1.00 86.25 164 LEU A C 1
ATOM 1334 O O . LEU A 1 164 ? -15.410 -4.433 33.116 1.00 86.25 164 LEU A O 1
ATOM 1338 N N . MET A 1 165 ? -16.076 -2.632 32.015 1.00 84.31 165 MET A N 1
ATOM 1339 C CA . MET A 1 165 ? -14.804 -1.933 32.243 1.00 84.31 165 MET A CA 1
ATOM 1340 C C . MET A 1 165 ? -14.499 -1.681 33.723 1.00 84.31 165 MET A C 1
ATOM 1342 O O . MET A 1 165 ? -13.332 -1.538 34.108 1.00 84.31 165 MET A O 1
ATOM 1346 N N . LYS A 1 166 ? -15.535 -1.584 34.562 1.00 85.62 166 LYS A N 1
ATOM 1347 C CA . LYS A 1 166 ? -15.395 -1.485 36.015 1.00 85.62 166 LYS A CA 1
ATOM 1348 C C . LYS A 1 166 ? -14.959 -2.827 36.610 1.00 85.62 166 LYS A C 1
ATOM 1350 O O . LYS A 1 166 ? -14.053 -2.824 37.444 1.00 85.62 166 LYS A O 1
ATOM 1355 N N . GLU A 1 167 ? -15.537 -3.938 36.159 1.00 84.12 167 GLU A N 1
ATOM 1356 C CA . GLU A 1 167 ? -15.142 -5.302 36.545 1.00 84.12 167 GLU A CA 1
ATOM 1357 C C . GLU A 1 167 ? -13.712 -5.626 36.108 1.00 84.12 167 GLU A C 1
ATOM 1359 O O . GLU A 1 167 ? -12.906 -6.107 36.906 1.00 84.12 167 GLU A O 1
ATOM 1364 N N . LEU A 1 168 ? -13.357 -5.227 34.889 1.00 77.62 168 LEU A N 1
ATOM 1365 C CA . LEU A 1 168 ? -12.026 -5.355 34.299 1.00 77.62 168 LEU A CA 1
ATOM 1366 C C . LEU A 1 168 ? -10.984 -4.397 34.906 1.00 77.62 168 LEU A C 1
ATOM 1368 O O . LEU A 1 168 ? -9.829 -4.381 34.490 1.00 77.62 168 LEU A O 1
ATOM 1372 N N . ARG A 1 169 ? -11.374 -3.589 35.903 1.00 84.81 169 ARG A N 1
ATOM 1373 C CA . ARG A 1 169 ? -10.509 -2.659 36.651 1.00 84.81 169 ARG A CA 1
ATOM 1374 C C . ARG A 1 169 ? -9.752 -1.649 35.781 1.00 84.81 169 ARG A C 1
ATOM 1376 O O . ARG A 1 169 ? -8.707 -1.149 36.199 1.00 84.81 169 ARG A O 1
ATOM 1383 N N . VAL A 1 170 ? -10.308 -1.263 34.633 1.00 75.75 170 VAL A N 1
ATOM 1384 C CA . VAL A 1 170 ? -9.690 -0.279 33.736 1.00 75.75 170 VAL A CA 1
ATOM 1385 C C . VAL A 1 170 ? -9.655 1.093 34.425 1.00 75.75 170 VAL A C 1
ATOM 1387 O O . VAL A 1 170 ? -10.676 1.762 34.615 1.00 75.75 170 VAL A O 1
ATOM 1390 N N . LYS A 1 171 ? -8.463 1.534 34.831 1.00 80.50 171 LYS A N 1
ATOM 1391 C CA . LYS A 1 171 ? -8.207 2.884 35.350 1.00 80.50 171 LYS A CA 1
ATOM 1392 C C . LYS A 1 171 ? -7.346 3.633 34.334 1.00 80.50 171 LYS A C 1
ATOM 1394 O O . LYS A 1 171 ? -6.450 3.019 33.770 1.00 80.50 171 LYS A O 1
ATOM 1399 N N . PRO A 1 172 ? -7.546 4.947 34.130 1.00 81.44 172 PRO A N 1
ATOM 1400 C CA . PRO A 1 172 ? -8.496 5.862 34.786 1.00 81.44 172 PRO A CA 1
ATOM 1401 C C . PRO A 1 172 ? -9.914 5.912 34.161 1.00 81.44 172 PRO A C 1
ATOM 1403 O O . PRO A 1 172 ? -10.137 5.463 33.042 1.00 81.44 172 PRO A O 1
ATOM 1406 N N . TYR A 1 173 ? -10.892 6.506 34.873 1.00 79.50 173 TYR A N 1
ATOM 1407 C CA . TYR A 1 173 ? -12.297 6.665 34.416 1.00 79.50 173 TYR A CA 1
ATOM 1408 C C . TYR A 1 173 ? -12.419 7.330 33.036 1.00 79.50 173 TYR A C 1
ATOM 1410 O O . TYR A 1 173 ? -13.226 6.914 32.211 1.00 79.50 173 TYR A O 1
ATOM 1418 N N . ARG A 1 174 ? -11.564 8.321 32.757 1.00 83.62 174 ARG A N 1
ATOM 1419 C CA . ARG A 1 174 ? -11.523 9.016 31.465 1.00 83.62 174 ARG A CA 1
ATOM 1420 C C . ARG A 1 174 ? -11.243 8.066 30.296 1.00 83.62 174 ARG A C 1
ATOM 1422 O O . ARG A 1 174 ? -11.827 8.237 29.232 1.00 83.62 174 ARG A O 1
ATOM 1429 N N . THR A 1 175 ? -10.390 7.061 30.499 1.00 82.25 175 THR A N 1
ATOM 1430 C CA . THR A 1 175 ? -10.092 6.037 29.489 1.00 82.25 175 THR A CA 1
ATOM 1431 C C . THR A 1 175 ? -11.304 5.150 29.239 1.00 82.25 175 THR A C 1
ATOM 1433 O O . THR A 1 175 ? -11.623 4.894 28.085 1.00 82.25 175 THR A O 1
ATOM 1436 N N . ARG A 1 176 ? -12.032 4.767 30.300 1.00 83.44 176 ARG A N 1
ATOM 1437 C CA . ARG A 1 176 ? -13.266 3.974 30.184 1.00 83.44 176 ARG A CA 1
ATOM 1438 C C . ARG A 1 176 ? -14.324 4.683 29.351 1.00 83.44 176 ARG A C 1
ATOM 1440 O O . ARG A 1 176 ? -14.841 4.110 28.406 1.00 83.44 176 ARG A O 1
ATOM 1447 N N . TYR A 1 177 ? -14.582 5.952 29.658 1.00 83.50 177 TYR A N 1
ATOM 1448 C CA . TYR A 1 177 ? -15.566 6.734 28.915 1.00 83.50 177 TYR A CA 1
ATOM 1449 C C . TYR A 1 177 ? -15.148 6.948 27.455 1.00 83.50 177 TYR A C 1
ATOM 1451 O O . TYR A 1 177 ? -15.957 6.787 26.549 1.00 83.50 177 TYR A O 1
ATOM 1459 N N . LYS A 1 178 ? -13.865 7.253 27.208 1.00 86.25 178 LYS A N 1
ATOM 1460 C CA . LYS A 1 178 ? -13.337 7.410 25.844 1.00 86.25 178 LYS A CA 1
ATOM 1461 C C . LYS A 1 178 ? -13.487 6.121 25.028 1.00 86.25 178 LYS A C 1
ATOM 1463 O O . LYS A 1 178 ? -13.862 6.190 23.862 1.00 86.25 178 LYS A O 1
ATOM 1468 N N . LEU A 1 179 ? -13.194 4.971 25.634 1.00 86.50 179 LEU A N 1
ATOM 1469 C CA . LEU A 1 179 ? -13.324 3.670 24.988 1.00 86.50 179 LEU A CA 1
ATOM 1470 C C . LEU A 1 179 ? -14.796 3.313 24.738 1.00 86.50 179 LEU A C 1
ATOM 1472 O O . LEU A 1 179 ? -15.142 2.945 23.621 1.00 86.50 179 LEU A O 1
ATOM 1476 N N . ALA A 1 180 ? -15.662 3.479 25.742 1.00 85.94 180 ALA A N 1
ATOM 1477 C CA . ALA A 1 180 ? -17.095 3.221 25.616 1.00 85.94 180 ALA A CA 1
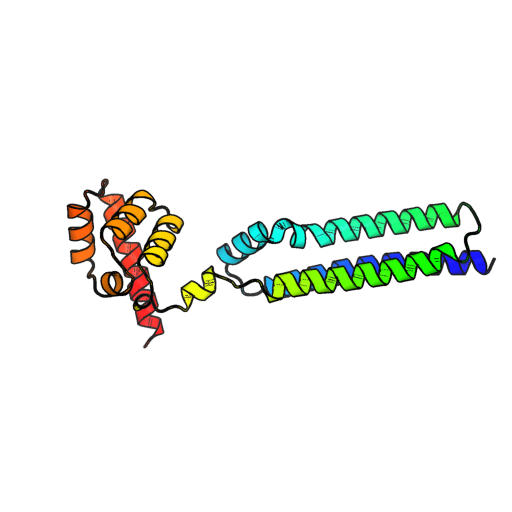ATOM 1478 C C . ALA A 1 180 ? -17.719 4.088 24.514 1.00 85.94 180 ALA A C 1
ATOM 1480 O O . ALA A 1 180 ? -18.383 3.553 23.635 1.00 85.94 180 ALA A O 1
ATOM 1481 N N . SER A 1 181 ? -17.417 5.391 24.490 1.00 84.81 181 SER A N 1
ATOM 1482 C CA . SER A 1 181 ? -17.863 6.303 23.429 1.00 84.81 181 SER A CA 1
ATOM 1483 C C . SER A 1 181 ? -17.428 5.817 22.048 1.00 84.81 181 SER A C 1
ATOM 1485 O O . SER A 1 181 ? -18.270 5.681 21.171 1.00 84.81 181 SER A O 1
ATOM 1487 N N . LYS A 1 182 ? -16.144 5.475 21.856 1.00 85.62 182 LYS A N 1
ATOM 1488 C CA . LYS A 1 182 ? -15.650 4.989 20.556 1.00 85.62 182 LYS A CA 1
ATOM 1489 C C . LYS A 1 182 ? -16.323 3.693 20.103 1.00 85.62 182 LYS A C 1
ATOM 1491 O O . LYS A 1 182 ? -16.627 3.548 18.923 1.00 85.62 182 LYS A O 1
ATOM 1496 N N . LEU A 1 183 ? -16.552 2.754 21.020 1.00 86.50 183 LEU A N 1
ATOM 1497 C CA . LEU A 1 183 ? -17.228 1.494 20.706 1.00 86.50 183 LEU A CA 1
ATOM 1498 C C . LEU A 1 183 ? -18.706 1.723 20.373 1.00 86.50 183 LEU A C 1
ATOM 1500 O O . LEU A 1 183 ? -19.215 1.123 19.432 1.00 86.50 183 LEU A O 1
ATOM 1504 N N . MET A 1 184 ? -19.376 2.632 21.081 1.00 85.31 184 MET A N 1
ATOM 1505 C CA . MET A 1 184 ? -20.758 3.005 20.779 1.00 85.31 184 MET A CA 1
ATOM 1506 C C . MET A 1 184 ? -20.872 3.735 19.437 1.00 85.31 184 MET A C 1
ATOM 1508 O O . MET A 1 184 ? -21.778 3.424 18.668 1.00 85.31 184 MET A O 1
ATOM 1512 N N . ASP A 1 185 ? -19.933 4.627 19.109 1.00 83.94 185 ASP A N 1
ATOM 1513 C CA . ASP A 1 185 ? -19.868 5.298 17.804 1.00 83.94 185 ASP A CA 1
ATOM 1514 C C . ASP A 1 185 ? -19.655 4.284 16.669 1.00 83.94 185 ASP A C 1
ATOM 1516 O O . ASP A 1 185 ? -20.301 4.368 15.622 1.00 83.94 185 ASP A O 1
ATOM 1520 N N . LEU A 1 186 ? -18.803 3.276 16.891 1.00 83.19 186 LEU A N 1
ATOM 1521 C CA . LEU A 1 186 ? -18.586 2.177 15.949 1.00 83.19 186 LEU A CA 1
ATOM 1522 C C . LEU A 1 186 ? -19.871 1.366 15.724 1.00 83.19 186 LEU A C 1
ATOM 1524 O O . LEU A 1 186 ? -20.242 1.098 14.579 1.00 83.19 186 LEU A O 1
ATOM 1528 N N . VAL A 1 187 ? -20.568 0.996 16.803 1.00 82.69 187 VAL A N 1
ATOM 1529 C CA . VAL A 1 187 ? -21.837 0.253 16.740 1.00 82.69 187 VAL A CA 1
ATOM 1530 C C . VAL A 1 187 ? -22.916 1.086 16.040 1.00 82.69 187 VAL A C 1
ATOM 1532 O O . VAL A 1 187 ? -23.589 0.586 15.138 1.00 82.69 187 VAL A O 1
ATOM 1535 N N . ALA A 1 188 ? -23.062 2.362 16.402 1.00 79.00 188 ALA A N 1
ATOM 1536 C CA . ALA A 1 188 ? -24.063 3.264 15.838 1.00 79.00 188 ALA A CA 1
ATOM 1537 C C . ALA A 1 188 ? -23.818 3.544 14.347 1.00 79.00 188 ALA A C 1
ATOM 1539 O O . ALA A 1 188 ? -24.741 3.434 13.539 1.00 79.00 188 ALA A O 1
ATOM 1540 N N . GLY A 1 189 ? -22.570 3.828 13.961 1.00 75.06 189 GLY A N 1
ATOM 1541 C CA . GLY A 1 189 ? -22.195 4.076 12.569 1.00 75.06 189 GLY A CA 1
ATOM 1542 C C . GLY A 1 189 ? -22.378 2.855 11.664 1.00 75.06 189 GLY A C 1
ATOM 1543 O O . GLY A 1 189 ? -22.680 3.003 10.481 1.00 75.06 189 GLY A O 1
ATOM 1544 N N . LYS A 1 190 ? -22.236 1.640 12.208 1.00 70.94 190 LYS A N 1
ATOM 1545 C CA . LYS A 1 190 ? -22.482 0.389 11.473 1.00 70.94 190 LYS A CA 1
ATOM 1546 C C . LYS A 1 190 ? -23.968 0.042 11.375 1.00 70.94 190 LYS A C 1
ATOM 1548 O O . LYS A 1 190 ? -24.370 -0.471 10.336 1.00 70.94 190 LYS A O 1
ATOM 1553 N N . ARG A 1 191 ? -24.778 0.353 12.397 1.00 65.62 191 ARG A N 1
ATOM 1554 C CA . ARG A 1 191 ? -26.247 0.203 12.349 1.00 65.62 191 ARG A CA 1
ATOM 1555 C C . ARG A 1 191 ? -26.867 1.096 11.279 1.00 65.62 191 ARG A C 1
ATOM 1557 O O . ARG A 1 191 ? -27.583 0.602 10.422 1.00 65.62 191 ARG A O 1
ATOM 1564 N N . ALA A 1 192 ? -26.482 2.370 11.246 1.00 61.59 192 ALA A N 1
ATOM 1565 C CA . ALA A 1 192 ? -27.012 3.341 10.287 1.00 61.59 192 ALA A CA 1
ATOM 1566 C C . ALA A 1 192 ? -26.697 3.032 8.807 1.00 61.59 192 ALA A C 1
ATOM 1568 O O . ALA A 1 192 ? -27.300 3.631 7.928 1.00 61.59 192 ALA A O 1
ATOM 1569 N N . LYS A 1 193 ? -25.735 2.142 8.517 1.00 59.06 193 LYS A N 1
ATOM 1570 C CA . LYS A 1 193 ? -25.404 1.699 7.150 1.00 59.06 193 LYS A CA 1
ATOM 1571 C C . LYS A 1 193 ? -26.157 0.435 6.708 1.00 59.06 193 LYS A C 1
ATOM 1573 O O . LYS A 1 193 ? -26.017 0.047 5.552 1.00 59.06 193 LYS A O 1
ATOM 1578 N N . GLN A 1 194 ? -26.847 -0.253 7.620 1.00 57.19 194 GLN A N 1
ATOM 1579 C CA . GLN A 1 194 ? -27.605 -1.473 7.310 1.00 57.19 194 GLN A CA 1
ATOM 1580 C C . GLN A 1 194 ? -29.097 -1.217 7.056 1.00 57.19 194 GLN A C 1
ATOM 1582 O O . GLN A 1 194 ? -29.733 -2.077 6.446 1.00 57.19 194 GLN A O 1
ATOM 1587 N N . ASP A 1 195 ? -29.612 -0.069 7.504 1.00 53.00 195 ASP A N 1
ATOM 1588 C CA . ASP A 1 195 ? -30.971 0.428 7.247 1.00 53.00 195 ASP A CA 1
ATOM 1589 C C . ASP A 1 195 ? -31.034 1.241 5.941 1.00 53.00 195 ASP A C 1
ATOM 1591 O O . ASP A 1 195 ? -32.050 1.118 5.217 1.00 53.00 195 ASP A O 1
#

Foldseek 3Di:
DVQLVVLLVLLVVLLVLLLVLLVLLVVLLCVLCVPDDPVLNVVCCVVPVVSVCVSVVSNVVSVVSNVVSVVVSVPDDDPDVSVVVSVVSVVVSVVSSVVSNVVSVPDDSPVVVVVPDQLLPFFLVNQLVVCVVVVNNVVSVVSSVVRPGSNNLLPDDLVNQLVVCVVVVDDDPVVSVVVSVVSVCVSVVSVVVVD

Organism: NCBI:txid73915

Secondary structure (DSSP, 8-state):
-HHHHHHHHHHHHHHHHHHHHHHHHHHHHHHHHTT--HHHHHHHHHHTHHHHHHHHHHHHHHHHHHHHHHHHHHS---TTHHHHHHHHHHHHHHHHHHHHHHHHHT---HHHHHHHS-GGG--HHHHHHHHHHTT-HHHHHHHHHTT--HHHHHH--HHHHHHHHHHTT---HHHHHHHHHHHHHHHHHHHTTT-

Radius of gyration: 27.58 Å; chains: 1; bounding box: 65×26×77 Å